Protein AF-A0A9D8CPT1-F1 (afdb_monomer)

Secondary structure (DSSP, 8-state):
-PPPTTS-S--EEEEEHHHHHHHHHHHHHTTS-SEEEEES------HHHHHT--SEEEEEEETT-SSS-HHHHHHHHHHHHHTT---EEEEESS-TTTT-TTSTT--HHHHHHHHHHHHHHHHHHHHHHHHHHHHHHTT-TTS---PPPPPP-S---S-TTTHHHHHTT---------------TTS----------

Sequence (197 aa):
MRNRLEGNQQVGAFGFGRHGGRWAVDGSLSTAANGVAVWNARIDRTVRELHTIYELFVVHCSERDPFAGPVIQADLAERVRRAGREPHIFRYRAQPGFYNPRLPEYDKPDATLAWRRSIGLWRKLWMMGWVARLCQAARRPDLPWGLPDPPPPERAPRRCWVALRAVLSSSSSNSEASCSIMVPPSWSASTMVTARR

pLDDT: mean 72.66, std 24.65, range [25.73, 97.94]

Structure (mmCIF, N/CA/C/O backbone):
data_AF-A0A9D8CPT1-F1
#
_entry.id   AF-A0A9D8CPT1-F1
#
loop_
_atom_site.group_PDB
_atom_site.id
_atom_site.type_symbol
_atom_site.label_atom_id
_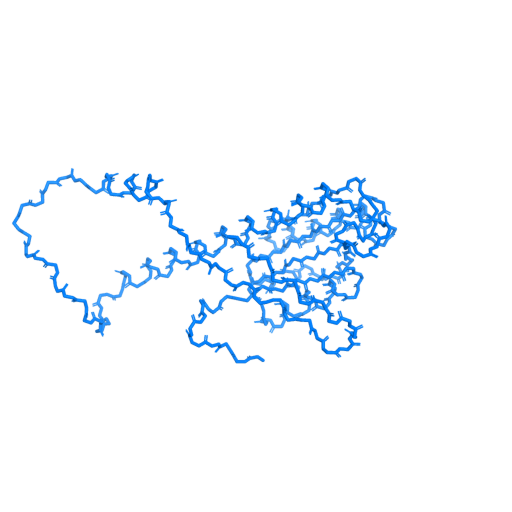atom_site.label_alt_id
_atom_site.label_comp_id
_atom_site.label_asym_id
_atom_site.label_entity_id
_atom_site.label_seq_id
_atom_site.pdbx_PDB_ins_code
_atom_site.Cartn_x
_atom_site.Cartn_y
_atom_site.Cartn_z
_atom_site.occupancy
_atom_site.B_iso_or_equiv
_atom_site.auth_seq_id
_atom_site.auth_comp_id
_atom_site.auth_asym_id
_atom_site.auth_atom_id
_atom_site.pdbx_PDB_model_num
ATOM 1 N N . MET A 1 1 ? -17.257 11.587 2.025 1.00 44.12 1 MET A N 1
ATOM 2 C CA . MET A 1 1 ? -17.967 10.309 1.797 1.00 44.12 1 MET A CA 1
ATOM 3 C C . MET A 1 1 ? -18.912 10.087 2.962 1.00 44.12 1 MET A C 1
ATOM 5 O O . MET A 1 1 ? -18.443 10.103 4.089 1.00 44.12 1 MET A O 1
ATOM 9 N N . ARG A 1 2 ? -20.219 9.938 2.726 1.00 41.25 2 ARG A N 1
ATOM 10 C CA . ARG A 1 2 ? -21.130 9.412 3.753 1.00 41.25 2 ARG A CA 1
ATOM 11 C C . ARG A 1 2 ? -21.260 7.917 3.496 1.00 41.25 2 ARG A C 1
ATOM 13 O O . ARG A 1 2 ? -21.610 7.523 2.386 1.00 41.25 2 ARG A O 1
ATOM 20 N N . ASN A 1 3 ? -20.882 7.113 4.482 1.00 51.91 3 ASN A N 1
ATOM 21 C CA . ASN A 1 3 ? -21.011 5.663 4.425 1.00 51.91 3 ASN A CA 1
ATOM 22 C C . ASN A 1 3 ? -22.497 5.323 4.226 1.00 51.91 3 ASN A C 1
ATOM 24 O O . ASN A 1 3 ? -23.343 5.875 4.932 1.00 51.91 3 ASN A O 1
ATOM 28 N N . ARG A 1 4 ? -22.839 4.464 3.260 1.00 53.44 4 ARG A N 1
ATOM 29 C CA . ARG A 1 4 ? -24.218 3.959 3.162 1.00 53.44 4 ARG A CA 1
ATOM 30 C C . ARG A 1 4 ? -24.460 3.013 4.333 1.00 53.44 4 ARG A C 1
ATOM 32 O O . ARG A 1 4 ? -23.571 2.230 4.659 1.00 53.44 4 ARG A O 1
ATOM 39 N N . LEU A 1 5 ? -25.642 3.071 4.946 1.00 56.09 5 LEU A N 1
ATOM 40 C CA . LEU A 1 5 ? -26.020 2.178 6.054 1.00 56.09 5 LEU A CA 1
ATOM 41 C C . LEU A 1 5 ? -25.958 0.694 5.655 1.00 56.09 5 LEU A C 1
ATOM 43 O O . LEU A 1 5 ? -25.697 -0.160 6.491 1.00 56.09 5 LEU A O 1
ATOM 47 N N . GLU A 1 6 ? -26.129 0.412 4.365 1.00 61.06 6 GLU A N 1
ATOM 48 C CA . GLU A 1 6 ? -26.068 -0.923 3.761 1.00 61.06 6 GLU A CA 1
ATOM 49 C C . GLU A 1 6 ? -24.643 -1.509 3.713 1.00 61.06 6 GLU A C 1
ATOM 51 O O . GLU A 1 6 ? -24.469 -2.715 3.551 1.00 61.06 6 GLU A O 1
ATOM 56 N N . GLY A 1 7 ? -23.604 -0.675 3.839 1.00 62.66 7 GLY A N 1
ATOM 57 C CA . GLY A 1 7 ? -22.216 -1.130 3.890 1.00 62.66 7 GLY A CA 1
ATOM 58 C C . GLY A 1 7 ? -21.821 -1.593 5.293 1.00 62.66 7 GLY A C 1
ATOM 59 O O . GLY A 1 7 ? -22.269 -1.035 6.295 1.00 62.66 7 GLY A O 1
ATOM 60 N N . ASN A 1 8 ? -20.881 -2.540 5.392 1.00 70.25 8 ASN A N 1
ATOM 61 C CA . ASN A 1 8 ? -20.337 -3.055 6.664 1.00 70.25 8 ASN A CA 1
ATOM 62 C C . ASN A 1 8 ? -19.534 -2.020 7.495 1.00 70.25 8 ASN A C 1
ATOM 64 O O . ASN A 1 8 ? -18.908 -2.385 8.500 1.00 70.25 8 ASN A O 1
ATOM 68 N N . GLN A 1 9 ? -19.572 -0.751 7.075 1.00 75.94 9 GLN A N 1
ATOM 69 C CA . GLN A 1 9 ? -18.864 0.412 7.600 1.00 75.94 9 GLN A CA 1
ATOM 70 C C . GLN A 1 9 ? -17.333 0.307 7.539 1.00 75.94 9 GLN A C 1
ATOM 72 O O . GLN A 1 9 ? -16.650 1.100 8.179 1.00 75.94 9 GLN A O 1
ATOM 77 N N . GLN A 1 10 ? -16.788 -0.642 6.771 1.00 78.81 10 GLN A N 1
ATOM 78 C CA . GLN A 1 10 ? -15.347 -0.823 6.622 1.00 78.81 10 GLN A CA 1
ATOM 79 C C . GLN A 1 10 ? -14.872 -0.250 5.288 1.00 78.81 10 GLN A C 1
ATOM 81 O O . GLN A 1 10 ? -15.361 -0.615 4.221 1.00 78.81 10 GLN A O 1
ATOM 86 N N . VAL A 1 11 ? -13.892 0.646 5.355 1.00 85.31 11 VAL A N 1
ATOM 87 C CA . VAL A 1 11 ? -13.296 1.323 4.204 1.00 85.31 11 VAL A CA 1
ATOM 88 C C . VAL A 1 11 ? -11.813 0.981 4.150 1.00 85.31 11 VAL A C 1
ATOM 90 O O . VAL A 1 11 ? -11.098 1.125 5.139 1.00 85.31 11 VAL A O 1
ATOM 93 N N . GLY A 1 12 ? -11.342 0.531 2.989 1.00 88.19 12 GLY A N 1
ATOM 94 C CA . GLY A 1 12 ? -9.919 0.335 2.720 1.00 88.19 12 GLY A CA 1
ATOM 95 C C . GLY A 1 12 ? -9.390 1.384 1.753 1.00 88.19 12 GLY A C 1
ATOM 96 O O . GLY A 1 12 ? -10.026 1.662 0.737 1.00 88.19 12 GLY A O 1
ATOM 97 N N . ALA A 1 13 ? -8.224 1.953 2.053 1.00 91.56 13 ALA A N 1
ATOM 98 C CA . ALA A 1 13 ? -7.517 2.850 1.148 1.00 91.56 13 ALA A CA 1
ATOM 99 C C . ALA A 1 13 ? -6.490 2.071 0.313 1.00 91.56 13 ALA A C 1
ATOM 101 O O . ALA A 1 13 ? -5.729 1.259 0.840 1.00 91.56 13 ALA A O 1
ATOM 102 N N . PHE A 1 14 ? -6.442 2.341 -0.990 1.00 94.31 14 PHE A N 1
ATOM 103 C CA . PHE A 1 14 ? -5.469 1.747 -1.906 1.00 94.31 14 PHE A CA 1
ATOM 104 C C . PHE A 1 14 ? -4.706 2.858 -2.616 1.00 94.31 14 PHE A C 1
ATOM 106 O O . PHE A 1 14 ? -5.314 3.799 -3.125 1.00 94.31 14 PHE A O 1
ATOM 113 N N . GLY A 1 15 ? -3.379 2.761 -2.639 1.00 94.94 15 GLY A N 1
ATOM 114 C CA . GLY A 1 15 ? -2.520 3.790 -3.213 1.00 94.94 15 GLY A CA 1
ATOM 115 C C . GLY A 1 15 ? -1.437 3.213 -4.108 1.00 94.94 15 GLY A C 1
ATOM 116 O O . GLY A 1 15 ? -0.744 2.274 -3.728 1.00 94.94 15 GLY A O 1
ATOM 117 N N . PHE A 1 16 ? -1.255 3.802 -5.286 1.00 93.75 16 PHE A N 1
ATOM 118 C CA . PHE A 1 16 ? -0.300 3.319 -6.280 1.00 93.75 16 PHE A CA 1
ATOM 119 C C . PHE A 1 16 ? 0.784 4.352 -6.569 1.00 93.75 16 PHE A C 1
ATOM 121 O O . PHE A 1 16 ? 0.509 5.544 -6.739 1.00 93.75 16 PHE A O 1
ATOM 128 N N . GLY A 1 17 ? 2.021 3.871 -6.629 1.00 90.81 17 GLY A N 1
ATOM 129 C CA . GLY A 1 17 ? 3.200 4.666 -6.916 1.00 90.81 17 GLY A CA 1
ATOM 130 C C . GLY A 1 17 ? 3.471 5.721 -5.849 1.00 90.81 17 GLY A C 1
ATOM 131 O O . GLY A 1 17 ? 2.892 5.735 -4.758 1.00 90.81 17 GLY A O 1
ATOM 132 N N . ARG A 1 18 ? 4.355 6.657 -6.198 1.00 85.25 18 ARG A N 1
ATOM 133 C CA . ARG A 1 18 ? 4.864 7.675 -5.275 1.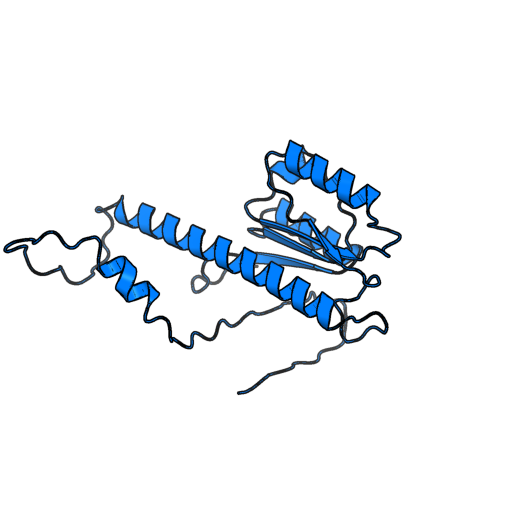00 85.25 18 ARG A CA 1
ATOM 134 C C . ARG A 1 18 ? 3.760 8.528 -4.644 1.00 85.25 18 ARG A C 1
ATOM 136 O O . ARG A 1 18 ? 3.746 8.716 -3.431 1.00 85.25 18 ARG A O 1
ATOM 143 N N . HIS A 1 19 ? 2.860 9.067 -5.463 1.00 87.88 19 HIS A N 1
ATOM 144 C CA . HIS A 1 19 ? 1.852 10.028 -5.006 1.00 87.88 19 HIS A CA 1
ATOM 145 C C . HIS A 1 19 ? 0.603 9.336 -4.462 1.00 87.88 19 HIS A C 1
ATOM 147 O O . HIS A 1 19 ? 0.156 9.665 -3.364 1.00 87.88 19 HIS A O 1
ATOM 153 N N . GLY A 1 20 ? 0.088 8.334 -5.181 1.00 91.00 20 GLY A N 1
ATOM 154 C CA . GLY A 1 20 ? -1.105 7.605 -4.761 1.00 91.00 20 GLY A CA 1
ATOM 155 C C . GLY A 1 20 ? -0.887 6.853 -3.451 1.00 91.00 20 GLY A C 1
ATOM 156 O O . GLY A 1 20 ? -1.757 6.874 -2.585 1.00 91.00 20 GLY A O 1
ATOM 157 N N . GLY A 1 21 ? 0.291 6.252 -3.260 1.00 91.44 21 GLY A N 1
ATOM 158 C CA . GLY A 1 21 ? 0.648 5.597 -2.003 1.00 91.44 21 GLY A CA 1
ATOM 159 C C . GLY A 1 21 ? 0.660 6.551 -0.810 1.00 91.44 21 GLY A C 1
ATOM 160 O O . GLY A 1 21 ? 0.042 6.265 0.213 1.00 91.44 21 GLY A O 1
ATOM 161 N N . ARG A 1 22 ? 1.298 7.721 -0.955 1.00 89.62 22 ARG A N 1
ATOM 162 C CA . ARG A 1 22 ? 1.317 8.744 0.100 1.00 89.62 22 ARG A CA 1
ATOM 163 C C . ARG A 1 22 ? -0.095 9.208 0.458 1.00 89.62 22 ARG A C 1
ATOM 165 O O . ARG A 1 22 ? -0.445 9.222 1.632 1.00 89.62 22 ARG A O 1
ATOM 172 N N . TRP A 1 23 ? -0.917 9.540 -0.536 1.00 90.56 23 TRP A N 1
ATOM 173 C CA . TRP A 1 23 ? -2.288 9.996 -0.289 1.00 90.56 23 TRP A CA 1
ATOM 174 C C . TRP A 1 23 ? -3.165 8.933 0.371 1.00 90.56 23 TRP A C 1
ATOM 176 O O . TRP A 1 23 ? -3.967 9.267 1.239 1.00 90.56 23 TRP A O 1
ATOM 186 N N . ALA A 1 24 ? -2.995 7.658 0.017 1.00 91.88 24 ALA A N 1
ATOM 187 C CA . ALA A 1 24 ? -3.730 6.575 0.661 1.00 91.88 24 ALA A CA 1
ATOM 188 C C . ALA A 1 24 ? -3.370 6.441 2.151 1.00 91.88 24 ALA A C 1
ATOM 190 O O . ALA A 1 24 ? -4.260 6.261 2.984 1.00 91.88 24 ALA A O 1
ATOM 191 N N . VAL A 1 25 ? -2.087 6.584 2.504 1.00 91.19 25 VAL A N 1
ATOM 192 C CA . VAL A 1 25 ? -1.651 6.588 3.911 1.00 91.19 25 VAL A CA 1
ATOM 193 C C . VAL A 1 25 ? -2.213 7.797 4.656 1.00 91.19 25 VAL A C 1
ATOM 195 O O . VAL A 1 25 ? -2.717 7.641 5.765 1.00 91.19 25 VAL A O 1
ATOM 198 N N . ASP A 1 26 ? -2.219 8.974 4.037 1.00 88.25 26 ASP A N 1
ATOM 199 C CA . ASP A 1 26 ? -2.742 10.203 4.650 1.00 88.25 26 ASP A CA 1
ATOM 200 C C . ASP A 1 26 ? -4.261 10.115 4.885 1.00 88.25 26 ASP A C 1
ATOM 202 O O . ASP A 1 26 ? -4.770 10.512 5.938 1.00 88.25 26 ASP A O 1
ATOM 206 N N . GLY A 1 27 ? -4.988 9.493 3.952 1.00 84.12 27 GLY A N 1
ATOM 207 C CA . GLY A 1 27 ? -6.396 9.135 4.130 1.00 84.12 27 GLY A CA 1
ATOM 208 C C . GLY A 1 27 ? -6.616 8.190 5.316 1.00 84.12 27 GLY A C 1
ATOM 209 O O . GLY A 1 27 ? -7.526 8.393 6.116 1.00 84.12 27 GLY A O 1
ATOM 210 N N . SER A 1 28 ? -5.750 7.192 5.494 1.00 85.69 28 SER A N 1
ATOM 211 C CA . SER A 1 28 ? -5.839 6.289 6.647 1.00 85.69 28 SER A CA 1
ATOM 212 C C . SER A 1 28 ? -5.534 6.992 7.974 1.00 85.69 28 SER A C 1
ATOM 214 O O . SER A 1 28 ? -6.209 6.730 8.967 1.00 85.69 28 SER A O 1
ATOM 216 N N . LEU A 1 29 ? -4.562 7.909 7.998 1.00 85.75 29 LEU A N 1
ATOM 217 C CA . LEU A 1 29 ? -4.190 8.677 9.195 1.00 85.75 29 LEU A CA 1
ATOM 218 C C . LEU A 1 29 ? -5.279 9.658 9.635 1.00 85.75 29 LEU A C 1
ATOM 220 O O . LEU A 1 29 ? -5.480 9.860 10.828 1.00 85.75 29 LEU A O 1
ATOM 224 N N . SER A 1 30 ? -6.019 10.224 8.681 1.00 81.56 30 SER A N 1
ATOM 225 C CA . SER A 1 30 ? -7.189 11.074 8.946 1.00 81.56 30 SER A CA 1
ATOM 226 C C . SER A 1 30 ? -8.448 10.286 9.332 1.00 81.56 30 SER A C 1
ATOM 228 O O . SER A 1 30 ? -9.532 10.860 9.406 1.00 81.56 30 SER A O 1
ATOM 230 N N . THR A 1 31 ? -8.322 8.982 9.614 1.00 71.69 31 THR A N 1
ATOM 231 C CA . THR A 1 31 ? -9.411 8.072 10.024 1.00 71.69 31 THR A CA 1
ATOM 232 C C . THR A 1 31 ? -10.481 7.835 8.954 1.00 71.69 31 THR A C 1
ATOM 234 O O . THR A 1 31 ? -11.543 7.287 9.235 1.00 71.69 31 THR A O 1
ATOM 237 N N . ALA A 1 32 ? -10.191 8.184 7.697 1.00 68.00 32 ALA A N 1
ATOM 238 C CA . ALA A 1 32 ? -11.104 7.956 6.580 1.00 68.00 32 ALA A CA 1
ATOM 239 C C . ALA A 1 32 ? -11.106 6.495 6.083 1.00 68.00 32 ALA A C 1
ATOM 241 O O . ALA A 1 32 ? -11.952 6.133 5.266 1.00 68.00 32 ALA A O 1
ATOM 242 N N . ALA A 1 33 ? -10.174 5.658 6.558 1.00 77.88 33 ALA A N 1
ATOM 243 C CA . ALA A 1 33 ? -10.079 4.241 6.214 1.00 77.88 33 ALA A CA 1
ATOM 244 C C . ALA A 1 33 ? -9.617 3.390 7.410 1.00 77.88 33 ALA A C 1
ATOM 246 O O . ALA A 1 33 ? -8.740 3.793 8.173 1.00 77.88 33 ALA A O 1
ATOM 247 N N . ASN A 1 34 ? -10.173 2.181 7.529 1.00 81.38 34 ASN A N 1
ATOM 248 C CA . ASN A 1 34 ? -9.822 1.174 8.538 1.00 81.38 34 ASN A CA 1
ATOM 249 C C . ASN A 1 34 ? -8.453 0.533 8.273 1.00 81.38 34 ASN A C 1
ATOM 251 O O . ASN A 1 34 ? -7.836 -0.033 9.170 1.00 81.38 34 ASN A O 1
ATOM 255 N N . GLY A 1 35 ? -7.954 0.636 7.047 1.00 88.31 35 GLY A N 1
ATOM 256 C CA . GLY A 1 35 ? -6.599 0.235 6.714 1.00 88.31 35 GLY A CA 1
ATOM 257 C C . GLY A 1 35 ? -6.174 0.752 5.352 1.00 88.31 35 GLY A C 1
ATOM 258 O O . GLY A 1 35 ? -6.955 1.370 4.621 1.00 88.31 35 GLY A O 1
ATOM 259 N N . VAL A 1 36 ? -4.935 0.454 4.996 1.00 93.62 36 VAL A N 1
ATOM 260 C CA . VAL A 1 36 ? -4.314 0.926 3.770 1.00 93.62 36 VAL A CA 1
ATOM 261 C C . VAL A 1 36 ? -3.421 -0.144 3.150 1.00 93.62 36 VAL A C 1
ATOM 263 O O . VAL A 1 36 ? -2.677 -0.837 3.845 1.00 93.62 36 VAL A O 1
ATOM 266 N N . ALA A 1 37 ? -3.484 -0.257 1.826 1.00 95.31 37 ALA A N 1
ATOM 267 C CA . ALA A 1 37 ? -2.545 -1.017 1.015 1.00 95.31 37 ALA A CA 1
ATOM 268 C C . ALA A 1 37 ? -1.886 -0.094 -0.016 1.00 95.31 37 ALA A C 1
ATOM 270 O O . ALA A 1 37 ? -2.573 0.621 -0.748 1.00 95.31 37 ALA A O 1
ATOM 271 N N . VAL A 1 38 ? -0.556 -0.103 -0.085 1.00 95.81 38 VAL A N 1
ATOM 272 C CA . VAL A 1 38 ? 0.197 0.732 -1.030 1.00 95.81 38 VAL A CA 1
ATOM 273 C C . VAL A 1 38 ? 1.137 -0.086 -1.903 1.00 95.81 38 VAL A C 1
ATOM 275 O O . VAL A 1 38 ? 1.711 -1.070 -1.445 1.00 95.81 38 VAL A O 1
ATOM 278 N N . TRP A 1 39 ? 1.335 0.352 -3.146 1.00 96.00 39 TRP A N 1
ATOM 279 C CA . TRP A 1 39 ? 2.301 -0.223 -4.082 1.00 96.00 39 TRP A CA 1
ATOM 280 C C . TRP A 1 39 ? 3.377 0.796 -4.433 1.00 96.00 39 TRP A C 1
ATOM 282 O O . TRP A 1 39 ? 3.052 1.891 -4.889 1.00 96.00 39 TRP A O 1
ATOM 292 N N . ASN A 1 40 ? 4.648 0.413 -4.286 1.00 93.12 40 ASN A N 1
ATOM 293 C CA . ASN A 1 40 ? 5.817 1.203 -4.683 1.00 93.12 40 ASN A CA 1
ATOM 294 C C . ASN A 1 40 ? 5.764 2.641 -4.153 1.00 93.12 40 ASN A C 1
ATOM 296 O O . ASN A 1 40 ? 5.861 3.620 -4.896 1.00 93.12 40 ASN A O 1
ATOM 300 N N . ALA A 1 41 ? 5.549 2.754 -2.844 1.00 91.69 41 ALA A N 1
ATOM 301 C CA . ALA A 1 41 ? 5.404 4.022 -2.157 1.00 91.69 41 ALA A CA 1
ATOM 302 C C . ALA A 1 41 ? 6.470 4.165 -1.075 1.00 91.69 41 ALA A C 1
ATOM 304 O O . ALA A 1 41 ? 6.689 3.259 -0.269 1.00 91.69 41 ALA A O 1
ATOM 305 N N . ARG A 1 42 ? 7.099 5.338 -1.030 1.00 91.44 42 ARG A N 1
ATOM 306 C CA . ARG A 1 42 ? 7.940 5.743 0.091 1.00 91.44 42 ARG A CA 1
ATOM 307 C C . ARG A 1 42 ? 7.055 6.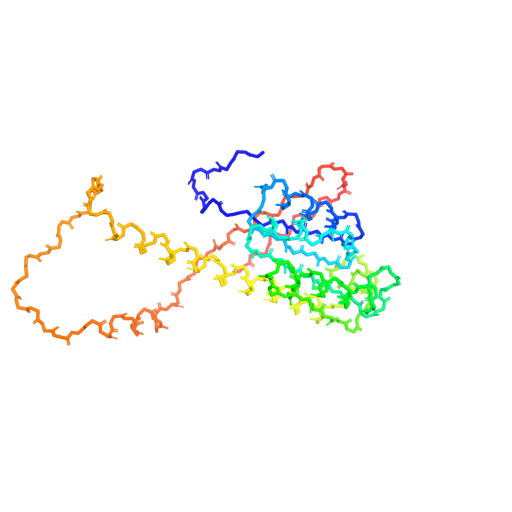356 1.172 1.00 91.44 42 ARG A C 1
ATOM 309 O O . ARG A 1 42 ? 6.367 7.342 0.917 1.00 91.44 42 ARG A O 1
ATOM 316 N N . ILE A 1 43 ? 7.075 5.761 2.363 1.00 91.88 43 ILE A N 1
ATOM 317 C CA . ILE A 1 43 ? 6.265 6.197 3.502 1.00 91.88 43 ILE A CA 1
ATOM 318 C C . ILE A 1 43 ? 7.175 6.857 4.537 1.00 91.88 43 ILE A C 1
ATOM 320 O O . ILE A 1 43 ? 7.859 6.196 5.315 1.00 91.88 43 ILE A O 1
ATOM 324 N N . ASP A 1 44 ? 7.167 8.186 4.556 1.00 91.50 44 ASP A N 1
ATOM 325 C CA . ASP A 1 44 ? 7.972 8.998 5.473 1.00 91.50 44 ASP A CA 1
ATOM 326 C C . ASP A 1 44 ? 7.182 9.374 6.742 1.00 91.50 44 ASP A C 1
ATOM 328 O O . ASP A 1 44 ? 7.208 10.514 7.193 1.00 91.50 44 ASP A O 1
ATOM 332 N N . ARG A 1 45 ? 6.443 8.411 7.313 1.00 93.25 45 ARG A N 1
ATOM 333 C CA . ARG A 1 45 ? 5.651 8.613 8.537 1.00 93.25 45 ARG A CA 1
ATOM 334 C C . ARG A 1 45 ? 6.453 8.294 9.793 1.00 93.25 45 ARG A C 1
ATOM 336 O O . ARG A 1 45 ? 7.265 7.367 9.823 1.00 93.25 45 ARG A O 1
ATOM 343 N N . THR A 1 46 ? 6.236 9.083 10.833 1.00 95.12 46 THR A N 1
ATOM 344 C CA . THR A 1 46 ? 6.830 8.888 12.156 1.00 95.12 46 THR A CA 1
ATOM 345 C C . THR A 1 46 ? 6.220 7.672 12.851 1.00 95.12 46 THR A C 1
ATOM 347 O O . THR A 1 46 ? 5.107 7.253 12.540 1.00 95.12 46 THR A O 1
ATOM 350 N N . VAL A 1 47 ? 6.920 7.121 13.846 1.00 95.19 47 VAL A N 1
ATOM 351 C CA . VAL A 1 47 ? 6.399 6.018 14.679 1.00 95.19 47 VAL A CA 1
ATOM 352 C C . VAL A 1 47 ? 5.059 6.397 15.326 1.00 95.19 47 VAL A C 1
ATOM 354 O O . VAL A 1 47 ? 4.134 5.589 15.349 1.00 95.19 47 VAL A O 1
ATOM 357 N N . ARG A 1 48 ? 4.925 7.652 15.783 1.00 93.94 48 ARG A N 1
ATOM 358 C CA . ARG A 1 48 ? 3.689 8.181 16.377 1.00 93.94 48 ARG A CA 1
ATOM 359 C C . ARG A 1 48 ? 2.523 8.183 15.387 1.00 93.94 48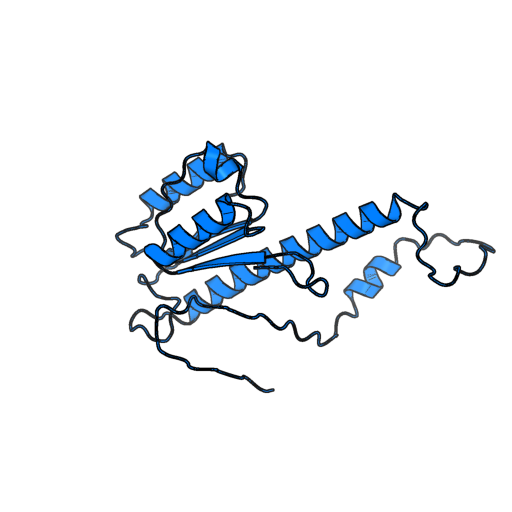 ARG A C 1
ATOM 361 O O . ARG A 1 48 ? 1.430 7.787 15.765 1.00 93.94 48 ARG A O 1
ATOM 368 N N . GLU A 1 49 ? 2.743 8.605 14.142 1.00 92.75 49 GLU A N 1
ATOM 369 C CA . GLU A 1 49 ? 1.708 8.550 13.097 1.00 92.75 49 GLU A CA 1
ATOM 370 C C . GLU A 1 49 ? 1.370 7.100 12.725 1.00 92.75 49 GLU A C 1
ATOM 372 O O . GLU A 1 49 ? 0.206 6.739 12.614 1.00 92.75 49 GLU A O 1
ATOM 377 N N . LEU A 1 50 ? 2.370 6.228 12.577 1.00 92.00 50 LEU A N 1
ATOM 378 C CA . LEU A 1 50 ? 2.130 4.819 12.244 1.00 92.00 50 LEU A CA 1
ATOM 379 C C . LEU A 1 50 ? 1.313 4.098 13.328 1.00 92.00 50 LEU A C 1
ATOM 381 O O . LEU A 1 50 ? 0.506 3.225 13.012 1.00 92.00 50 LEU A O 1
ATOM 385 N N . HIS A 1 51 ? 1.459 4.492 14.595 1.00 90.00 51 HIS A N 1
ATOM 386 C CA . HIS A 1 51 ? 0.658 3.956 15.695 1.00 90.00 51 HIS A CA 1
ATOM 387 C C . HIS A 1 51 ? -0.848 4.221 15.495 1.00 90.00 51 HIS A C 1
ATOM 389 O O . HIS A 1 51 ? -1.671 3.356 15.801 1.00 90.00 51 HIS A O 1
ATOM 395 N N . THR A 1 52 ? -1.227 5.364 14.909 1.00 88.38 52 THR A N 1
ATOM 396 C CA . THR A 1 52 ? -2.636 5.766 14.739 1.00 88.38 52 THR A CA 1
ATOM 397 C C . THR A 1 52 ? -3.348 5.125 13.541 1.00 88.38 52 THR A C 1
ATOM 399 O O . THR A 1 52 ? -4.542 5.355 13.363 1.00 88.38 52 THR A O 1
ATOM 402 N N . ILE A 1 53 ? -2.666 4.326 12.709 1.00 85.31 53 ILE A N 1
ATOM 403 C CA . ILE A 1 53 ? -3.253 3.682 11.516 1.00 85.31 53 ILE A CA 1
ATOM 404 C C . ILE A 1 53 ? -4.159 2.523 11.936 1.00 85.31 53 ILE A C 1
ATOM 406 O O . ILE A 1 53 ? -3.710 1.395 11.986 1.00 85.31 53 ILE A O 1
ATOM 410 N N . TYR A 1 54 ? -5.421 2.796 12.257 1.00 74.62 54 TYR A N 1
ATOM 411 C CA . TYR A 1 54 ? -6.457 1.861 12.729 1.00 74.62 54 TYR A CA 1
ATOM 412 C C . TYR A 1 54 ? -6.119 0.358 12.712 1.00 74.62 54 TYR A C 1
ATOM 414 O O . TYR A 1 54 ? -5.679 -0.156 13.743 1.00 74.62 54 TYR A O 1
ATOM 422 N N . GLU A 1 55 ? -6.274 -0.352 11.591 1.00 82.44 55 GLU A N 1
ATOM 423 C CA . GLU A 1 55 ? -6.228 -1.819 11.615 1.00 82.44 55 GLU A CA 1
ATOM 424 C C . GLU A 1 55 ? -5.138 -2.420 10.724 1.00 82.44 55 GLU A C 1
ATOM 426 O O . GLU A 1 55 ? -4.250 -3.107 11.227 1.00 82.44 55 GLU A O 1
ATOM 431 N N . LEU A 1 56 ? -5.173 -2.162 9.416 1.00 89.81 56 LEU A N 1
ATOM 432 C CA . LEU A 1 56 ? -4.316 -2.857 8.452 1.00 89.81 56 LEU A CA 1
ATOM 433 C C . LEU A 1 56 ? -3.367 -1.900 7.727 1.00 89.81 56 LEU A C 1
ATOM 435 O O . LEU A 1 56 ? -3.797 -0.897 7.166 1.00 89.81 56 LEU A O 1
ATOM 439 N N . PHE A 1 57 ? -2.080 -2.246 7.689 1.00 93.00 57 PHE A N 1
ATOM 440 C CA . PHE A 1 57 ? -1.054 -1.516 6.945 1.00 93.00 57 PHE A CA 1
ATOM 441 C C . PHE A 1 57 ? -0.261 -2.488 6.068 1.00 93.00 57 PHE A C 1
ATOM 443 O O . PHE A 1 57 ? 0.496 -3.310 6.584 1.00 93.00 57 PHE A O 1
ATOM 450 N N . VAL A 1 58 ? -0.452 -2.412 4.749 1.00 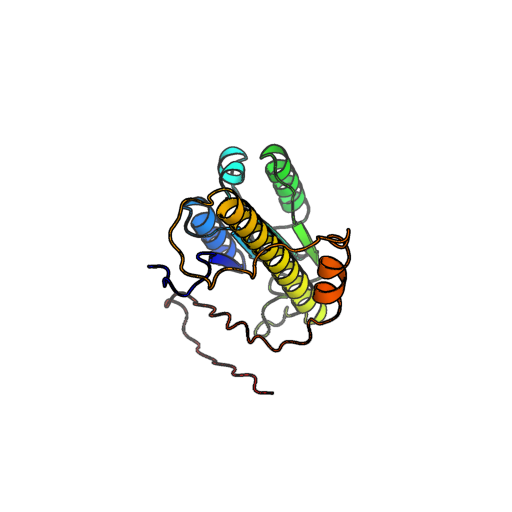95.44 58 VAL A N 1
ATOM 451 C CA . VAL A 1 58 ? 0.195 -3.295 3.767 1.00 95.44 58 VAL A CA 1
ATOM 452 C C . VAL A 1 58 ? 1.015 -2.485 2.780 1.00 95.44 58 VAL A C 1
ATOM 454 O O . VAL A 1 58 ? 0.543 -1.496 2.222 1.00 95.44 58 VAL A O 1
ATOM 457 N N . VAL A 1 59 ? 2.232 -2.946 2.513 1.00 95.94 59 VAL A N 1
ATOM 458 C CA . VAL A 1 59 ? 3.136 -2.327 1.546 1.00 95.94 59 VAL A CA 1
ATOM 459 C C . VAL A 1 59 ? 3.613 -3.388 0.560 1.00 95.94 59 VAL A C 1
ATOM 461 O O . VAL A 1 59 ? 4.126 -4.437 0.942 1.00 95.94 59 VAL A O 1
ATOM 464 N N . HIS A 1 60 ? 3.450 -3.113 -0.726 1.00 96.81 60 HIS A N 1
ATOM 465 C CA . HIS A 1 60 ? 3.952 -3.917 -1.830 1.00 96.81 60 HIS A CA 1
ATOM 466 C C . HIS A 1 60 ? 5.071 -3.153 -2.527 1.00 96.81 60 HIS A C 1
ATOM 468 O O . HIS A 1 60 ? 4.866 -2.029 -2.978 1.00 96.81 60 HIS A O 1
ATOM 474 N N . CYS A 1 61 ? 6.255 -3.744 -2.626 1.00 94.88 61 CYS A N 1
ATOM 475 C CA . CYS A 1 61 ? 7.423 -3.064 -3.166 1.00 94.88 61 CYS A CA 1
ATOM 476 C C . CYS A 1 61 ? 8.123 -3.909 -4.219 1.00 94.88 61 CYS A C 1
ATOM 478 O O . CYS A 1 61 ? 8.348 -5.102 -4.019 1.00 94.88 61 CYS A O 1
ATOM 480 N N . SER A 1 62 ? 8.547 -3.274 -5.304 1.00 93.56 62 SER A N 1
ATOM 481 C CA . SER A 1 62 ? 9.473 -3.906 -6.235 1.00 93.56 62 SER A CA 1
ATOM 482 C C . SER A 1 62 ? 10.910 -3.773 -5.724 1.00 93.56 62 SER A C 1
ATOM 484 O O . SER A 1 62 ? 11.301 -2.725 -5.212 1.00 93.56 62 SER A O 1
ATOM 486 N N . GLU A 1 63 ? 11.720 -4.816 -5.870 1.00 91.00 63 GLU A N 1
ATOM 487 C CA . GLU A 1 63 ? 13.132 -4.807 -5.460 1.00 91.00 63 GLU A CA 1
ATOM 488 C C . GLU A 1 63 ? 13.969 -3.817 -6.275 1.00 91.00 63 GLU A C 1
ATOM 490 O O . GLU A 1 63 ? 14.956 -3.286 -5.773 1.00 91.00 63 GLU A O 1
ATOM 495 N N . ARG A 1 64 ? 13.540 -3.525 -7.508 1.00 90.75 64 ARG A N 1
ATOM 496 C CA . ARG A 1 64 ? 14.209 -2.603 -8.435 1.00 90.75 64 ARG A CA 1
ATOM 497 C C . ARG A 1 64 ? 13.719 -1.156 -8.320 1.00 90.75 64 ARG A C 1
ATOM 499 O O . ARG A 1 64 ? 13.943 -0.362 -9.224 1.00 90.75 64 ARG A O 1
ATOM 506 N N . ASP A 1 65 ? 13.013 -0.811 -7.242 1.00 89.88 65 ASP A N 1
ATOM 507 C CA . ASP A 1 65 ? 12.534 0.556 -7.018 1.00 89.88 65 ASP A CA 1
ATOM 508 C C . ASP A 1 65 ? 13.657 1.474 -6.510 1.00 89.88 65 ASP A C 1
ATOM 510 O O . ASP A 1 65 ? 14.150 1.258 -5.399 1.00 89.88 65 ASP A O 1
ATOM 514 N N . PRO A 1 66 ? 14.046 2.522 -7.261 1.00 87.44 66 PRO A N 1
ATOM 515 C CA . PRO A 1 66 ? 15.062 3.460 -6.796 1.00 87.44 66 PRO A CA 1
ATOM 516 C C . PRO A 1 66 ? 14.556 4.382 -5.672 1.00 87.44 66 PRO A C 1
ATOM 518 O O . PRO A 1 66 ? 15.357 4.923 -4.915 1.00 87.44 66 PRO A O 1
ATOM 521 N N . PHE A 1 67 ? 13.240 4.568 -5.525 1.00 85.06 67 PHE A N 1
ATOM 522 C CA . PHE A 1 67 ? 12.637 5.485 -4.552 1.00 85.06 67 PHE A CA 1
ATOM 523 C C . PHE A 1 67 ? 12.241 4.802 -3.245 1.00 85.06 67 PHE A C 1
ATOM 525 O O . PHE A 1 67 ? 12.362 5.392 -2.167 1.00 85.06 67 PHE A O 1
ATOM 532 N N . ALA A 1 68 ? 11.747 3.571 -3.340 1.00 85.88 68 ALA A N 1
ATOM 533 C CA . ALA A 1 68 ? 11.299 2.767 -2.209 1.00 85.88 68 ALA A CA 1
ATOM 534 C C . ALA A 1 68 ? 12.077 1.448 -2.128 1.00 85.88 68 ALA A C 1
ATOM 536 O O . ALA A 1 68 ? 11.484 0.396 -1.914 1.00 85.88 68 ALA A O 1
ATOM 537 N N . GLY A 1 69 ? 13.397 1.496 -2.324 1.00 84.69 69 GLY A N 1
ATOM 538 C CA . GLY A 1 69 ? 14.265 0.317 -2.342 1.00 84.69 69 GLY A CA 1
ATOM 539 C C . GLY A 1 69 ? 14.403 -0.412 -0.990 1.00 84.69 69 GLY A C 1
ATOM 540 O O . GLY A 1 69 ? 13.856 0.024 0.029 1.00 84.69 69 GLY A O 1
ATOM 541 N N . PRO A 1 70 ? 15.168 -1.520 -0.939 1.00 86.19 70 PRO A N 1
ATOM 542 C CA . PRO A 1 70 ? 15.223 -2.424 0.216 1.00 86.19 70 PRO A CA 1
ATOM 543 C C . PRO A 1 70 ? 15.603 -1.766 1.549 1.00 86.19 70 PRO A C 1
ATOM 545 O O . PRO A 1 70 ? 15.052 -2.140 2.584 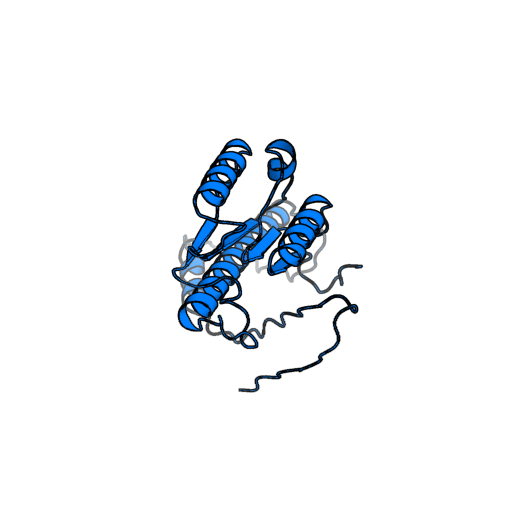1.00 86.19 70 PRO A O 1
ATOM 548 N N . VAL A 1 71 ? 16.506 -0.780 1.526 1.00 89.31 71 VAL A N 1
ATOM 549 C CA . VAL A 1 71 ? 16.940 -0.031 2.719 1.00 89.31 71 VAL A CA 1
ATOM 550 C C . VAL A 1 71 ? 15.785 0.786 3.300 1.00 89.31 71 VAL A C 1
ATOM 552 O O . VAL A 1 71 ? 15.481 0.670 4.483 1.00 89.31 71 VAL A O 1
ATOM 555 N N . ILE A 1 72 ? 15.081 1.542 2.454 1.00 90.56 72 ILE A N 1
ATOM 556 C CA . ILE A 1 72 ? 13.918 2.348 2.856 1.00 90.56 72 ILE A CA 1
ATOM 557 C C . ILE A 1 72 ? 12.798 1.457 3.400 1.00 90.56 72 ILE A C 1
ATOM 559 O O . ILE A 1 72 ? 12.149 1.790 4.388 1.00 90.56 72 ILE A O 1
ATOM 563 N N . GLN A 1 73 ? 12.588 0.291 2.789 1.00 90.94 73 GLN A N 1
ATOM 564 C CA . GLN A 1 73 ? 11.599 -0.674 3.265 1.00 90.94 73 GLN A CA 1
ATOM 565 C C . GLN A 1 73 ? 11.984 -1.304 4.606 1.00 90.94 73 GLN A C 1
ATOM 567 O O . GLN A 1 73 ? 11.105 -1.577 5.420 1.00 90.94 73 GLN A O 1
ATOM 572 N N . ALA A 1 74 ? 13.273 -1.573 4.832 1.00 92.00 74 ALA A N 1
ATOM 573 C CA . ALA A 1 74 ? 13.757 -2.112 6.099 1.00 92.00 74 ALA A CA 1
ATOM 574 C C . ALA A 1 74 ? 13.574 -1.095 7.234 1.00 92.00 74 ALA A C 1
ATOM 576 O O . ALA A 1 74 ? 13.064 -1.451 8.295 1.00 92.00 74 ALA A O 1
ATOM 577 N N . ASP A 1 75 ? 13.900 0.173 6.976 1.00 94.75 75 ASP A N 1
ATOM 578 C CA . ASP A 1 75 ? 13.645 1.274 7.905 1.00 94.75 75 ASP A CA 1
ATOM 579 C C . ASP A 1 75 ? 12.142 1.444 8.202 1.00 94.75 75 ASP A C 1
ATOM 581 O O . ASP A 1 75 ? 11.740 1.554 9.362 1.00 94.75 75 ASP A O 1
ATOM 585 N N . LEU A 1 76 ? 11.280 1.378 7.180 1.00 94.50 76 LEU A N 1
ATOM 586 C CA . LEU A 1 76 ? 9.830 1.404 7.383 1.00 94.50 76 LEU A CA 1
ATOM 587 C C . LEU A 1 76 ? 9.350 0.218 8.232 1.00 94.50 76 LEU A C 1
ATOM 589 O O . LEU A 1 76 ? 8.547 0.413 9.141 1.00 94.50 76 LEU A O 1
ATOM 593 N N . ALA A 1 77 ? 9.842 -0.997 7.968 1.00 94.44 77 ALA A N 1
ATOM 594 C CA . ALA A 1 77 ? 9.489 -2.185 8.746 1.00 94.44 77 ALA A CA 1
ATOM 595 C C . ALA A 1 77 ? 9.816 -1.999 10.231 1.00 94.44 77 ALA A C 1
ATOM 597 O O . ALA A 1 77 ? 9.005 -2.330 11.094 1.00 94.44 77 ALA A O 1
ATOM 598 N N . GLU A 1 78 ? 10.987 -1.437 10.522 1.00 96.00 78 GLU A N 1
ATOM 599 C CA . GLU A 1 78 ? 11.423 -1.149 11.882 1.00 96.00 78 GLU A CA 1
ATOM 600 C C . GLU A 1 78 ? 10.551 -0.082 12.551 1.00 96.00 78 GLU A C 1
ATOM 602 O O . GLU A 1 78 ? 10.085 -0.277 13.674 1.00 96.00 78 GLU A O 1
ATOM 607 N N . ARG A 1 79 ? 10.234 1.012 11.846 1.00 96.31 79 ARG A N 1
ATOM 608 C CA . ARG A 1 79 ? 9.312 2.038 12.357 1.00 96.31 79 ARG A CA 1
ATOM 609 C C . ARG A 1 79 ? 7.916 1.481 12.646 1.00 96.31 79 ARG A C 1
ATOM 611 O O . ARG A 1 79 ? 7.332 1.837 13.666 1.00 96.31 79 ARG A O 1
ATOM 618 N N . VAL A 1 80 ? 7.400 0.590 11.797 1.00 94.50 80 VAL A N 1
ATOM 619 C CA . VAL A 1 80 ? 6.104 -0.081 12.008 1.00 94.50 80 VAL A CA 1
ATOM 620 C C . VAL A 1 80 ? 6.147 -0.983 13.245 1.00 94.50 80 VAL A C 1
ATOM 622 O O . VAL A 1 80 ? 5.235 -0.917 14.068 1.00 94.50 80 VAL A O 1
ATOM 625 N N . ARG A 1 81 ? 7.223 -1.757 13.444 1.00 94.94 81 ARG A N 1
ATOM 626 C CA . ARG A 1 81 ? 7.391 -2.570 14.663 1.00 94.94 81 ARG A CA 1
ATOM 627 C C . ARG A 1 81 ? 7.449 -1.714 15.922 1.00 94.94 81 ARG A C 1
ATOM 629 O O . ARG A 1 81 ? 6.758 -2.012 16.890 1.00 94.94 81 ARG A O 1
ATOM 636 N N . ARG A 1 82 ? 8.213 -0.617 15.899 1.00 96.19 82 ARG A N 1
ATOM 637 C CA . ARG A 1 82 ? 8.287 0.345 17.016 1.00 96.19 82 ARG A CA 1
ATOM 638 C C . ARG A 1 82 ? 6.951 1.019 17.311 1.00 96.19 82 ARG A C 1
ATOM 640 O O . ARG A 1 82 ? 6.717 1.425 18.442 1.00 96.19 82 ARG A O 1
ATOM 647 N N . ALA A 1 83 ? 6.070 1.110 16.318 1.00 94.31 83 ALA A N 1
ATOM 648 C CA . ALA A 1 83 ? 4.702 1.585 16.490 1.00 94.31 83 ALA A CA 1
ATOM 649 C C . ALA A 1 83 ? 3.759 0.514 17.078 1.00 94.31 83 ALA A C 1
ATOM 651 O O . ALA A 1 83 ? 2.553 0.741 17.128 1.00 94.31 83 ALA A O 1
ATOM 652 N N . GLY A 1 84 ? 4.279 -0.648 17.495 1.00 92.69 84 GLY A N 1
ATOM 653 C CA . GLY A 1 84 ? 3.498 -1.741 18.076 1.00 92.69 84 GLY A CA 1
ATOM 654 C C . GLY A 1 84 ? 2.697 -2.543 17.048 1.00 92.69 84 GLY A C 1
ATOM 655 O O . GLY A 1 84 ? 1.685 -3.143 17.401 1.00 92.69 84 GLY A O 1
ATOM 656 N N . ARG A 1 85 ? 3.107 -2.532 15.772 1.00 89.12 85 ARG A N 1
ATOM 657 C CA . ARG A 1 85 ? 2.367 -3.156 14.664 1.00 89.12 85 ARG A CA 1
ATOM 658 C C . ARG A 1 85 ? 3.174 -4.235 13.955 1.00 89.12 85 ARG A C 1
ATOM 660 O O . ARG A 1 85 ? 4.401 -4.183 13.888 1.00 89.12 85 ARG A O 1
ATOM 667 N N . GLU A 1 86 ? 2.464 -5.187 13.357 1.00 89.25 86 GLU A N 1
ATOM 668 C CA . GLU A 1 86 ? 3.063 -6.187 12.476 1.00 89.25 86 GLU A CA 1
ATOM 669 C C . GLU A 1 86 ? 3.307 -5.585 11.076 1.00 89.25 86 GLU A C 1
ATOM 671 O O . GLU A 1 86 ? 2.370 -5.083 10.447 1.00 89.25 86 GLU A O 1
ATOM 676 N N . PRO A 1 87 ? 4.548 -5.601 10.555 1.00 89.06 87 PRO A N 1
ATOM 677 C CA . PRO A 1 87 ? 4.835 -5.074 9.228 1.00 89.06 87 PRO A CA 1
ATOM 678 C C . PRO A 1 87 ? 4.429 -6.067 8.130 1.00 89.06 87 PRO A C 1
ATOM 680 O O . PRO A 1 87 ? 5.122 -7.053 7.882 1.00 89.06 87 PRO A O 1
ATOM 683 N N . HIS A 1 88 ? 3.365 -5.764 7.386 1.00 95.38 88 HIS A N 1
ATOM 684 C CA . HIS A 1 88 ? 3.016 -6.492 6.160 1.00 95.38 88 HIS A CA 1
ATOM 685 C C . HIS A 1 88 ? 3.686 -5.857 4.933 1.00 95.38 88 HIS A C 1
ATOM 687 O O . HIS A 1 88 ? 3.036 -5.220 4.102 1.00 95.38 88 HIS A O 1
ATOM 693 N N . ILE A 1 89 ? 5.008 -6.010 4.833 1.00 95.31 89 ILE A N 1
ATOM 694 C CA . ILE A 1 89 ? 5.815 -5.478 3.726 1.00 95.31 89 ILE A CA 1
ATOM 695 C C . ILE A 1 89 ? 6.248 -6.635 2.825 1.00 95.31 89 ILE A C 1
ATOM 697 O O . ILE A 1 89 ? 6.982 -7.528 3.245 1.00 95.31 89 ILE A O 1
ATOM 701 N N . PHE A 1 90 ? 5.800 -6.615 1.573 1.00 95.88 90 PHE A N 1
ATOM 702 C CA . PHE A 1 90 ? 6.053 -7.660 0.587 1.00 95.88 90 PHE A CA 1
ATOM 703 C C . PHE A 1 90 ? 6.945 -7.149 -0.538 1.00 95.88 90 PHE A C 1
ATOM 705 O O . PHE A 1 90 ? 6.668 -6.101 -1.120 1.00 95.88 90 PHE A O 1
ATOM 712 N N . ARG A 1 91 ? 7.975 -7.929 -0.874 1.00 94.94 91 ARG A N 1
ATOM 713 C CA . ARG A 1 91 ? 8.933 -7.638 -1.946 1.00 94.94 91 ARG A CA 1
ATOM 714 C C . ARG A 1 91 ? 8.680 -8.516 -3.167 1.00 94.94 91 ARG A C 1
ATOM 716 O O . ARG A 1 91 ? 8.287 -9.674 -3.015 1.00 94.94 91 ARG A O 1
ATOM 723 N N . TYR A 1 92 ? 8.915 -7.949 -4.345 1.00 95.06 92 TYR A N 1
ATOM 724 C CA . TYR A 1 92 ? 8.705 -8.577 -5.649 1.00 95.06 92 TYR A CA 1
ATOM 725 C C . TYR A 1 92 ? 9.922 -8.349 -6.539 1.00 95.06 92 TYR A C 1
ATOM 727 O O . TYR A 1 92 ? 10.466 -7.241 -6.563 1.00 95.06 92 TYR A O 1
ATOM 735 N N . ARG A 1 93 ? 10.319 -9.358 -7.319 1.00 93.88 93 ARG A N 1
ATOM 736 C CA . ARG A 1 93 ? 11.456 -9.284 -8.256 1.00 93.88 93 ARG A CA 1
ATOM 737 C C . ARG A 1 93 ? 11.082 -8.556 -9.557 1.00 93.88 93 ARG A C 1
ATOM 739 O O . ARG A 1 93 ? 11.551 -8.914 -10.633 1.00 93.88 93 ARG A O 1
ATOM 746 N N . ALA A 1 94 ? 10.271 -7.510 -9.448 1.00 93.44 94 ALA A N 1
ATOM 747 C CA . ALA A 1 94 ? 9.709 -6.765 -10.565 1.00 93.44 94 ALA A CA 1
ATOM 748 C C . ALA A 1 94 ? 10.304 -5.351 -10.688 1.00 93.44 94 ALA A C 1
ATOM 750 O O . ALA A 1 94 ? 11.151 -4.938 -9.889 1.00 93.44 94 ALA A O 1
ATOM 751 N N . GLN A 1 95 ? 9.855 -4.609 -11.701 1.00 94.31 95 GLN A N 1
ATOM 752 C CA . GLN A 1 95 ? 10.108 -3.173 -11.856 1.00 94.31 95 GLN A CA 1
ATOM 753 C C . GLN A 1 95 ? 9.034 -2.335 -11.133 1.00 94.31 95 GLN A C 1
ATOM 755 O O . GLN A 1 95 ? 7.940 -2.837 -10.847 1.00 94.31 95 GLN A O 1
ATOM 760 N N . PRO A 1 96 ? 9.295 -1.052 -10.825 1.00 92.25 96 PRO A N 1
ATOM 761 C CA . PRO A 1 96 ? 8.250 -0.141 -10.365 1.00 92.25 96 PRO A CA 1
ATOM 762 C C . PRO A 1 96 ? 7.102 -0.084 -11.374 1.00 92.25 96 PRO A C 1
ATOM 764 O O . PRO A 1 96 ? 7.337 0.039 -12.568 1.00 92.25 96 PRO A O 1
ATOM 767 N N . GLY A 1 97 ? 5.857 -0.172 -10.903 1.00 92.69 97 GLY A N 1
ATOM 768 C CA . GLY A 1 97 ? 4.688 -0.184 -11.794 1.00 92.69 97 GLY A CA 1
ATOM 769 C C . GLY A 1 97 ? 4.225 -1.576 -12.230 1.00 92.69 97 GLY A C 1
ATOM 770 O O . GLY A 1 97 ? 3.225 -1.667 -12.939 1.00 92.69 97 GLY A O 1
ATOM 771 N N . PHE A 1 98 ? 4.851 -2.650 -11.729 1.00 96.38 98 PHE A N 1
ATOM 772 C CA . PHE A 1 98 ? 4.502 -4.044 -12.049 1.00 96.38 98 PHE A CA 1
ATOM 773 C C . PHE A 1 98 ? 3.026 -4.418 -11.885 1.00 96.38 98 PHE A C 1
ATOM 775 O O . PHE A 1 98 ? 2.566 -5.386 -12.472 1.00 96.38 98 PHE A O 1
ATOM 782 N N . TYR A 1 99 ? 2.278 -3.664 -11.084 1.00 94.69 99 TYR A N 1
ATOM 783 C CA . TYR A 1 99 ? 0.861 -3.866 -10.797 1.00 94.69 99 TYR A CA 1
ATOM 784 C C . TYR A 1 99 ? -0.085 -3.258 -11.847 1.00 94.69 99 TYR A C 1
ATOM 786 O O . TYR A 1 99 ? -1.290 -3.505 -11.774 1.00 94.69 99 TYR A O 1
ATOM 794 N N . ASN A 1 100 ? 0.412 -2.451 -12.790 1.00 94.75 100 ASN A N 1
ATOM 795 C CA . ASN A 1 100 ? -0.416 -1.723 -13.751 1.00 94.75 100 ASN A CA 1
ATOM 796 C C . ASN A 1 100 ? -0.353 -2.358 -15.153 1.00 94.75 100 ASN A C 1
ATOM 798 O O . ASN A 1 100 ? 0.661 -2.197 -15.824 1.00 94.75 100 ASN A O 1
ATOM 802 N N . PRO A 1 101 ? -1.436 -2.982 -15.655 1.00 95.69 101 PRO A N 1
ATOM 803 C CA . PRO A 1 101 ? -1.451 -3.665 -16.954 1.00 95.69 101 PRO A CA 1
ATOM 804 C C . PRO A 1 101 ? -1.296 -2.742 -18.169 1.00 95.69 101 PRO A C 1
ATOM 806 O O . PRO A 1 101 ? -1.186 -3.230 -19.289 1.00 95.69 101 PRO A O 1
ATOM 809 N N . ARG A 1 102 ? -1.314 -1.418 -17.972 1.00 96.00 102 ARG A N 1
ATOM 810 C CA . ARG A 1 102 ? -1.089 -0.425 -19.033 1.00 96.00 102 ARG A CA 1
ATOM 811 C C . ARG A 1 102 ? 0.379 -0.013 -19.178 1.00 96.00 102 ARG A C 1
ATOM 813 O O . ARG A 1 102 ? 0.683 0.770 -20.071 1.00 96.00 102 ARG A O 1
ATOM 820 N N . LEU A 1 103 ? 1.259 -0.471 -18.288 1.00 93.81 103 LEU A N 1
ATOM 821 C CA . LEU A 1 103 ? 2.672 -0.102 -18.278 1.00 93.81 103 LEU A CA 1
ATOM 822 C C . LEU A 1 103 ? 3.552 -1.232 -18.839 1.00 93.81 103 LEU A C 1
ATOM 824 O O . LEU A 1 103 ? 3.244 -2.400 -18.596 1.00 93.81 103 LEU A O 1
ATOM 828 N N . PRO A 1 104 ? 4.659 -0.916 -19.538 1.00 95.38 104 PRO A N 1
ATOM 829 C CA . PRO A 1 104 ? 5.637 -1.915 -19.981 1.00 95.38 104 PRO A CA 1
ATOM 830 C C . PRO A 1 104 ? 6.222 -2.753 -18.838 1.00 95.38 104 PRO A C 1
ATOM 832 O O . PRO A 1 104 ? 6.604 -3.901 -19.036 1.00 95.38 104 PRO A O 1
ATOM 835 N N . GLU A 1 105 ? 6.276 -2.185 -17.633 1.00 95.19 105 GLU A N 1
ATOM 836 C CA . GLU A 1 105 ? 6.802 -2.817 -16.425 1.00 95.19 105 GLU A CA 1
ATOM 837 C C . GLU A 1 105 ? 5.860 -3.864 -15.819 1.00 95.19 105 GLU A C 1
ATOM 839 O O . GLU A 1 105 ? 6.232 -4.503 -14.833 1.00 95.19 105 GLU A O 1
ATOM 844 N N . TYR A 1 106 ? 4.646 -4.021 -16.362 1.00 96.88 106 TYR A N 1
ATOM 845 C CA . TYR A 1 106 ? 3.637 -4.938 -15.846 1.00 96.88 106 TYR A CA 1
ATOM 846 C C . TYR A 1 106 ? 4.163 -6.372 -15.740 1.00 96.88 106 TYR A C 1
ATOM 848 O O . TYR A 1 106 ? 4.487 -7.012 -16.740 1.00 96.88 106 TYR A O 1
ATOM 856 N N . ASP A 1 107 ? 4.149 -6.908 -14.522 1.00 97.31 107 ASP A N 1
ATOM 857 C CA . ASP A 1 107 ? 4.476 -8.301 -14.244 1.00 97.31 107 ASP A CA 1
ATOM 858 C C . ASP A 1 107 ? 3.215 -8.991 -13.727 1.00 97.31 107 ASP A C 1
ATOM 860 O O . ASP A 1 107 ? 2.796 -8.809 -12.581 1.00 97.31 107 ASP A O 1
ATOM 864 N N . LYS A 1 108 ? 2.557 -9.762 -14.598 1.00 97.06 108 LYS A N 1
ATOM 865 C CA . LYS A 1 108 ? 1.288 -10.423 -14.269 1.00 97.06 108 LYS A CA 1
ATOM 866 C C . LYS A 1 108 ? 1.410 -11.376 -13.067 1.00 97.06 108 LYS A C 1
ATOM 868 O O . LYS A 1 108 ? 0.524 -11.305 -12.205 1.00 97.06 108 LYS A O 1
ATOM 873 N N . PRO A 1 109 ? 2.417 -12.268 -12.978 1.00 97.56 109 PRO A N 1
ATOM 874 C CA . PRO A 1 109 ? 2.629 -13.104 -11.796 1.00 97.56 109 PRO A CA 1
ATOM 875 C C . PRO A 1 109 ? 2.737 -12.309 -10.489 1.00 97.56 109 PRO A C 1
ATOM 877 O O . PRO A 1 109 ? 1.962 -12.565 -9.560 1.00 97.56 109 PRO A O 1
ATOM 880 N N . ASP A 1 110 ? 3.625 -11.316 -10.428 1.00 97.69 110 ASP A N 1
ATOM 881 C CA . ASP A 1 110 ? 3.866 -10.544 -9.208 1.00 97.69 110 ASP A CA 1
ATOM 882 C C . ASP A 1 110 ? 2.672 -9.646 -8.868 1.00 97.69 110 ASP A C 1
ATOM 884 O O . ASP A 1 110 ? 2.265 -9.570 -7.704 1.00 97.69 110 ASP A O 1
ATOM 888 N N . ALA A 1 111 ? 2.021 -9.041 -9.868 1.00 97.50 111 ALA A N 1
ATOM 889 C CA . ALA A 1 111 ? 0.789 -8.275 -9.679 1.00 97.50 111 ALA A CA 1
ATOM 890 C C . ALA A 1 111 ? -0.324 -9.146 -9.089 1.00 97.50 111 ALA A C 1
ATOM 892 O O . ALA A 1 111 ? -0.994 -8.753 -8.130 1.00 97.50 111 ALA A O 1
ATOM 893 N N . THR A 1 112 ? -0.502 -10.352 -9.633 1.00 97.50 112 THR A N 1
ATOM 894 C CA . THR A 1 112 ? -1.501 -11.313 -9.153 1.00 97.50 112 THR A CA 1
ATOM 895 C C . THR A 1 112 ? -1.208 -11.724 -7.714 1.00 97.50 112 THR A C 1
ATOM 897 O O . THR A 1 112 ? -2.119 -11.780 -6.885 1.00 97.50 112 THR A O 1
ATOM 900 N N . LEU A 1 113 ? 0.057 -11.994 -7.392 1.00 97.94 113 LEU A N 1
ATOM 901 C CA . LEU A 1 113 ? 0.475 -12.349 -6.041 1.00 97.94 113 LEU A CA 1
ATOM 902 C C . LEU A 1 113 ? 0.242 -11.201 -5.052 1.00 97.94 113 LEU A C 1
ATOM 904 O O . LEU A 1 113 ? -0.275 -11.441 -3.957 1.00 97.94 113 LEU A O 1
ATOM 908 N N . ALA A 1 114 ? 0.571 -9.966 -5.438 1.00 97.38 114 ALA A N 1
ATOM 909 C CA . ALA A 1 114 ? 0.330 -8.785 -4.619 1.00 97.38 114 ALA A CA 1
ATOM 910 C C . ALA A 1 114 ? -1.153 -8.627 -4.291 1.00 97.38 114 ALA A C 1
ATOM 912 O O . ALA A 1 114 ? -1.508 -8.591 -3.114 1.00 97.38 114 ALA A O 1
ATOM 913 N N . TRP A 1 115 ? -2.019 -8.672 -5.304 1.00 96.38 115 TRP A N 1
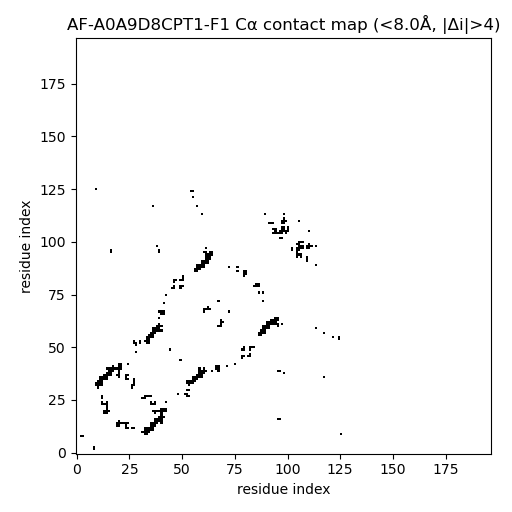ATOM 914 C CA . TRP A 1 115 ? -3.465 -8.591 -5.111 1.00 96.38 115 TRP A CA 1
ATOM 915 C C . TRP A 1 115 ? -4.024 -9.718 -4.244 1.00 96.38 115 TRP A C 1
ATOM 917 O O . TRP A 1 115 ? -4.829 -9.463 -3.348 1.00 96.38 115 TRP A O 1
ATOM 927 N N . ARG A 1 116 ? -3.576 -10.963 -4.454 1.00 97.31 116 ARG A N 1
ATOM 928 C CA . ARG A 1 116 ? -3.993 -12.104 -3.623 1.00 97.31 116 ARG A CA 1
ATOM 929 C C . ARG A 1 116 ? -3.650 -11.889 -2.151 1.00 97.31 116 ARG A C 1
ATOM 931 O O . ARG A 1 116 ? -4.490 -12.152 -1.292 1.00 97.31 116 ARG A O 1
ATOM 938 N N . ARG A 1 117 ? -2.449 -11.381 -1.857 1.00 97.25 117 ARG A N 1
ATOM 939 C CA . ARG A 1 117 ? -2.021 -11.057 -0.487 1.00 97.25 117 ARG A CA 1
ATOM 940 C C . ARG A 1 117 ? -2.872 -9.947 0.121 1.00 97.25 117 ARG A C 1
ATOM 942 O O . ARG A 1 117 ? -3.353 -10.126 1.238 1.00 97.25 117 ARG A O 1
ATOM 949 N N . SER A 1 118 ? -3.107 -8.847 -0.603 1.00 95.06 118 SER A N 1
ATOM 950 C CA . SER A 1 118 ? -3.936 -7.748 -0.090 1.00 95.06 118 SER A CA 1
ATOM 951 C C . SER A 1 118 ? -5.349 -8.243 0.221 1.00 95.06 118 SER A C 1
ATOM 953 O O . SER A 1 118 ? -5.817 -8.089 1.345 1.00 95.06 118 SER A O 1
ATOM 955 N N . ILE A 1 119 ? -6.016 -8.893 -0.740 1.00 92.75 119 ILE A N 1
ATOM 956 C CA . ILE A 1 119 ? -7.393 -9.390 -0.574 1.00 92.75 119 ILE A CA 1
ATOM 957 C C . ILE A 1 119 ? -7.475 -10.408 0.569 1.00 92.75 119 ILE A C 1
ATOM 959 O O . ILE A 1 119 ? -8.425 -10.375 1.349 1.00 92.75 119 ILE A O 1
ATOM 963 N N . GLY A 1 120 ? -6.485 -11.294 0.702 1.00 94.25 120 GLY A N 1
ATOM 964 C CA . GLY A 1 120 ? -6.422 -12.254 1.804 1.00 94.25 120 GLY A CA 1
ATOM 965 C C . GLY A 1 120 ? -6.366 -11.579 3.178 1.00 94.25 120 GLY A C 1
ATOM 966 O O . GLY A 1 120 ? -7.122 -11.953 4.076 1.00 94.25 120 GLY A O 1
ATOM 967 N N . LEU A 1 121 ? -5.527 -10.550 3.329 1.00 92.38 121 LEU A N 1
ATOM 968 C CA . LEU A 1 121 ? -5.420 -9.777 4.571 1.00 92.38 121 LEU A CA 1
ATOM 969 C C . LEU A 1 121 ? -6.707 -9.003 4.876 1.00 92.38 121 LEU A C 1
ATOM 971 O O . LEU A 1 121 ? -7.195 -9.057 6.003 1.00 92.38 121 LEU A O 1
ATOM 975 N N . TRP A 1 122 ? -7.306 -8.364 3.869 1.00 89.06 122 TRP A N 1
ATOM 976 C CA . TRP A 1 122 ? -8.586 -7.665 4.012 1.00 89.06 122 TRP A CA 1
ATOM 977 C C . TRP A 1 122 ? -9.718 -8.601 4.436 1.00 89.06 122 TRP A C 1
ATOM 979 O O . TRP A 1 122 ? -10.448 -8.302 5.378 1.00 89.06 122 TRP A O 1
ATOM 989 N N . ARG A 1 123 ? -9.828 -9.776 3.807 1.00 89.31 123 ARG A N 1
ATOM 990 C CA . ARG A 1 123 ? -10.808 -10.800 4.197 1.00 89.31 123 ARG A CA 1
ATOM 991 C C . ARG A 1 123 ? -10.614 -11.238 5.643 1.00 89.31 123 ARG A C 1
ATOM 993 O O . ARG A 1 123 ? -11.588 -11.308 6.385 1.00 89.31 123 ARG A O 1
ATOM 1000 N N . LYS A 1 124 ? -9.369 -11.500 6.057 1.00 87.12 124 LYS A N 1
ATOM 1001 C CA . LYS A 1 124 ? -9.056 -11.867 7.445 1.00 87.12 124 LYS A CA 1
ATOM 1002 C C . LYS A 1 124 ? -9.496 -10.769 8.414 1.00 87.12 124 LYS A C 1
ATOM 1004 O O . LYS A 1 124 ? -10.165 -11.069 9.399 1.00 87.12 124 LYS A O 1
ATOM 1009 N N . LEU A 1 125 ? -9.170 -9.513 8.112 1.00 83.81 125 LEU A N 1
ATOM 1010 C CA . LEU A 1 125 ? -9.546 -8.366 8.933 1.00 83.81 125 LEU A CA 1
ATOM 1011 C C . LEU A 1 125 ? -11.067 -8.251 9.093 1.00 83.81 125 LEU A C 1
ATOM 1013 O O . LEU A 1 125 ? -11.580 -8.156 10.207 1.00 83.81 125 LEU A O 1
ATOM 1017 N N . TRP A 1 126 ? -11.798 -8.307 7.984 1.00 82.19 126 TRP A N 1
ATOM 1018 C CA . TRP A 1 126 ? -13.248 -8.137 7.991 1.00 82.19 126 TRP A CA 1
ATOM 1019 C C . TRP A 1 126 ? -13.979 -9.303 8.656 1.00 82.19 126 TRP A C 1
ATOM 1021 O O . TRP A 1 126 ? -14.941 -9.070 9.386 1.00 82.19 126 TRP A O 1
ATOM 1031 N N . MET A 1 127 ? -13.489 -10.538 8.503 1.00 82.25 127 MET A N 1
ATOM 1032 C CA . MET A 1 127 ? -14.016 -11.684 9.250 1.00 82.25 127 MET A CA 1
ATOM 1033 C C . MET A 1 127 ? -13.822 -11.515 10.761 1.00 82.25 127 MET A C 1
ATOM 1035 O O . MET A 1 127 ? -14.762 -11.734 11.522 1.00 82.25 127 MET A O 1
ATOM 1039 N N . MET A 1 128 ? -12.642 -11.074 11.211 1.00 76.19 128 MET A N 1
ATOM 1040 C CA . MET A 1 128 ? -12.391 -10.839 12.640 1.00 76.19 128 MET A CA 1
ATOM 1041 C C . MET A 1 128 ? -13.278 -9.718 13.196 1.00 76.19 128 MET A C 1
ATOM 1043 O O . MET A 1 128 ? -13.863 -9.873 14.268 1.00 76.19 128 MET A O 1
ATOM 1047 N N . GLY A 1 129 ? -13.448 -8.626 12.446 1.00 72.19 129 GLY A N 1
ATOM 1048 C CA . GLY A 1 129 ? -14.346 -7.533 12.826 1.00 72.19 129 GLY A CA 1
ATOM 1049 C C . GLY A 1 129 ? -15.824 -7.939 12.868 1.00 72.19 129 GLY A C 1
ATOM 1050 O O . GLY A 1 129 ? -16.596 -7.382 13.649 1.00 72.19 129 GLY A O 1
ATOM 1051 N N . TRP A 1 130 ? -16.240 -8.913 12.055 1.00 67.00 130 TRP A N 1
ATOM 1052 C CA . TRP A 1 130 ? -17.592 -9.472 12.107 1.00 67.00 130 TRP A CA 1
ATOM 1053 C C . TRP A 1 130 ? -17.794 -10.361 13.340 1.00 67.00 130 TRP A C 1
ATOM 1055 O O . TRP A 1 130 ? -18.762 -10.175 14.076 1.00 67.00 130 TRP A O 1
ATOM 1065 N N . VAL A 1 131 ? -16.840 -11.251 13.637 1.00 68.62 131 VAL A N 1
ATOM 1066 C CA . VAL A 1 131 ? -16.878 -12.104 14.840 1.00 68.62 131 VAL A CA 1
ATOM 1067 C C . VAL A 1 131 ? -16.886 -11.264 16.118 1.00 68.62 131 VAL A C 1
ATOM 1069 O O . VAL A 1 131 ? -17.685 -11.523 17.015 1.00 68.62 131 VAL A O 1
ATOM 1072 N N . ALA A 1 132 ? -16.056 -10.221 16.200 1.00 66.25 132 ALA A N 1
ATOM 1073 C CA . ALA A 1 132 ? -16.034 -9.324 17.355 1.00 66.25 132 ALA A CA 1
ATOM 1074 C C . ALA A 1 132 ? -17.397 -8.645 17.583 1.00 66.25 132 ALA A C 1
ATOM 1076 O O . ALA A 1 132 ? -17.877 -8.600 18.716 1.00 66.25 132 ALA A O 1
ATOM 1077 N N . ARG A 1 133 ? -18.053 -8.193 16.504 1.00 67.00 133 ARG A N 1
ATOM 1078 C CA . ARG A 1 133 ? -19.393 -7.591 16.560 1.00 67.00 133 ARG A CA 1
ATOM 1079 C C . ARG A 1 133 ? -20.464 -8.588 17.002 1.00 67.00 133 ARG A C 1
ATOM 1081 O O . ARG A 1 133 ? -21.267 -8.246 17.864 1.00 67.00 133 ARG A O 1
ATOM 1088 N N . LEU A 1 134 ? -20.441 -9.823 16.499 1.00 65.81 134 LEU A N 1
ATOM 1089 C CA . LEU A 1 134 ? -21.354 -10.879 16.960 1.00 65.81 134 LEU A CA 1
ATOM 1090 C C . LEU A 1 134 ? -21.159 -11.199 18.445 1.00 65.81 134 LEU A C 1
ATOM 1092 O O . LEU A 1 134 ? -22.128 -11.264 19.196 1.00 65.81 134 LEU A O 1
ATOM 1096 N N . CYS A 1 135 ? -19.910 -11.328 18.895 1.00 64.88 135 CYS A N 1
ATOM 1097 C CA . CYS A 1 135 ? -19.591 -11.566 20.301 1.00 64.88 135 CYS A CA 1
ATOM 1098 C C . CYS A 1 135 ? -19.985 -10.395 21.216 1.00 64.88 135 CYS A C 1
ATOM 1100 O O . CYS A 1 135 ? -20.165 -10.598 22.417 1.00 64.88 135 CYS A O 1
ATOM 1102 N N . GLN A 1 136 ? -20.059 -9.171 20.690 1.00 63.97 136 GLN A N 1
ATOM 1103 C CA . GLN A 1 136 ? -20.509 -7.994 21.432 1.00 63.97 136 GLN A CA 1
ATOM 1104 C C . GLN A 1 136 ? -22.041 -7.900 21.469 1.00 63.97 136 GLN A C 1
ATOM 1106 O O . GLN A 1 136 ? -22.593 -7.598 22.523 1.00 63.97 136 GLN A O 1
ATOM 1111 N N . ALA A 1 137 ? -22.723 -8.229 20.366 1.00 61.78 137 ALA A N 1
ATOM 1112 C CA . ALA A 1 137 ? -24.182 -8.327 20.306 1.00 61.78 137 ALA A CA 1
ATOM 1113 C C . ALA A 1 137 ? -24.715 -9.438 21.227 1.00 61.78 137 ALA A C 1
ATOM 1115 O O . ALA A 1 137 ? -25.621 -9.199 22.015 1.00 61.78 137 ALA A O 1
ATOM 1116 N N . ALA A 1 138 ? -24.077 -10.613 21.229 1.00 63.34 138 ALA A N 1
ATOM 1117 C CA . ALA A 1 138 ? -24.432 -11.724 22.116 1.00 63.34 138 ALA A CA 1
ATOM 1118 C C . ALA A 1 138 ? -24.219 -11.419 23.615 1.00 63.34 138 ALA A C 1
ATOM 1120 O O . ALA A 1 138 ? -24.764 -12.113 24.467 1.00 63.34 138 ALA A O 1
ATOM 1121 N N . ARG A 1 139 ? -23.426 -10.389 23.949 1.00 64.50 139 ARG A N 1
ATOM 1122 C CA . ARG A 1 139 ? -23.174 -9.927 25.327 1.00 64.50 139 ARG A CA 1
ATOM 1123 C C . ARG A 1 139 ? -24.112 -8.806 25.790 1.00 64.50 139 ARG A C 1
ATOM 1125 O O . ARG A 1 139 ? -23.973 -8.356 26.922 1.00 64.50 139 ARG A O 1
ATOM 1132 N N . ARG A 1 140 ? -25.044 -8.362 24.943 1.00 48.81 140 ARG A N 1
ATOM 1133 C CA . ARG A 1 140 ? -26.113 -7.412 25.285 1.00 48.81 140 ARG A CA 1
ATOM 1134 C C . ARG A 1 140 ? -27.477 -8.050 24.987 1.00 48.81 140 ARG A C 1
ATOM 1136 O O . ARG A 1 140 ? -28.037 -7.767 23.929 1.00 48.81 140 ARG A O 1
ATOM 1143 N N . PRO A 1 141 ? -27.994 -8.930 25.865 1.00 53.69 141 PRO A N 1
ATOM 1144 C CA . PRO A 1 141 ? -29.322 -9.533 25.695 1.00 53.69 141 PRO A CA 1
ATOM 1145 C C . PRO A 1 141 ? -30.485 -8.519 25.766 1.00 53.69 141 PRO A C 1
ATOM 1147 O O . PRO A 1 141 ? -31.623 -8.866 25.481 1.00 53.69 141 PRO A O 1
ATOM 1150 N N . ASP A 1 142 ? -30.203 -7.269 26.121 1.00 51.00 142 ASP A N 1
ATOM 1151 C CA . ASP A 1 142 ? -31.167 -6.224 26.476 1.00 51.00 142 ASP A CA 1
ATOM 1152 C C . ASP A 1 142 ? -31.528 -5.258 25.320 1.00 51.00 142 ASP A C 1
ATOM 1154 O O . ASP A 1 142 ? -32.146 -4.217 25.544 1.00 51.00 142 ASP A O 1
ATOM 1158 N N . LEU A 1 143 ? -31.197 -5.590 24.062 1.00 48.28 143 LEU A N 1
ATOM 1159 C CA . LEU A 1 143 ? -31.660 -4.839 22.882 1.00 48.28 143 LEU A CA 1
ATOM 1160 C C . LEU A 1 143 ? -32.828 -5.555 22.176 1.00 48.28 143 LEU A C 1
ATOM 1162 O O . LEU A 1 143 ? -32.728 -6.747 21.895 1.00 48.28 143 LEU A O 1
ATOM 1166 N N . PRO A 1 144 ? -33.920 -4.843 21.829 1.00 46.44 144 PRO A N 1
ATOM 1167 C CA . PRO A 1 144 ? -35.119 -5.448 21.272 1.00 46.44 144 PRO A CA 1
ATOM 1168 C C . PRO A 1 144 ? -34.937 -5.659 19.768 1.00 46.44 144 PRO A C 1
ATOM 1170 O O . PRO A 1 144 ? -35.285 -4.803 18.956 1.00 46.44 144 PRO A O 1
ATOM 1173 N N . TRP A 1 145 ? -34.384 -6.798 19.368 1.00 52.84 145 TRP A N 1
ATOM 1174 C CA . TRP A 1 145 ? -34.544 -7.289 18.000 1.00 52.84 145 TRP A CA 1
ATOM 1175 C C . TRP A 1 145 ? -35.403 -8.549 18.045 1.00 52.84 145 TRP A C 1
ATOM 1177 O O . TRP A 1 145 ? -34.989 -9.584 18.555 1.00 52.84 145 TRP A O 1
ATOM 1187 N N . GLY A 1 146 ? -36.623 -8.433 17.518 1.00 46.03 146 GLY A N 1
ATOM 1188 C CA . GLY A 1 146 ? -37.560 -9.537 17.338 1.00 46.03 146 GLY A CA 1
ATOM 1189 C C . GLY A 1 146 ? -37.046 -10.551 16.321 1.00 46.03 146 GLY A C 1
ATOM 1190 O O . GLY A 1 146 ? -37.427 -10.523 15.153 1.00 46.03 146 GLY A O 1
ATOM 1191 N N . LEU A 1 147 ? -36.177 -11.449 16.771 1.00 53.25 147 LEU A N 1
ATOM 1192 C CA . LEU A 1 147 ? -36.059 -12.779 16.189 1.00 53.25 147 LEU A CA 1
ATOM 1193 C C . LEU A 1 147 ? -37.120 -13.671 16.853 1.00 53.25 147 LEU A C 1
ATOM 1195 O O . LEU A 1 147 ? -37.365 -13.501 18.046 1.00 53.25 147 LEU A O 1
ATOM 1199 N N . PRO A 1 148 ? -37.770 -14.587 16.113 1.00 45.84 148 PRO A N 1
ATOM 1200 C CA . PRO A 1 148 ? -38.712 -15.524 16.712 1.00 45.84 148 PRO A CA 1
ATOM 1201 C C . PRO A 1 148 ? -37.999 -16.340 17.794 1.00 45.84 148 PRO A C 1
ATOM 1203 O O . PRO A 1 148 ? -36.893 -16.837 17.561 1.00 45.84 148 PRO A O 1
ATOM 1206 N N . ASP A 1 149 ? -38.628 -16.438 18.968 1.00 44.78 149 ASP A N 1
ATOM 1207 C CA . ASP A 1 149 ? -38.077 -17.150 20.118 1.00 44.78 149 ASP A CA 1
ATOM 1208 C C . ASP A 1 149 ? -37.647 -18.571 19.717 1.00 44.78 149 ASP A C 1
ATOM 1210 O O . ASP A 1 149 ? -38.405 -19.286 19.047 1.00 44.78 149 ASP A O 1
ATOM 1214 N N . PRO A 1 150 ? -36.441 -19.020 20.109 1.00 50.78 150 PRO A N 1
ATOM 1215 C CA . PRO A 1 150 ? -36.097 -20.423 19.972 1.00 50.78 150 PRO A CA 1
ATOM 1216 C C . PRO A 1 150 ? -37.048 -21.260 20.848 1.00 50.78 150 PRO A C 1
ATOM 1218 O O . PRO A 1 150 ? -37.387 -20.842 21.958 1.00 50.78 150 PRO A O 1
ATOM 1221 N N . PRO A 1 151 ? -37.481 -22.446 20.380 1.00 48.88 151 PRO A N 1
ATOM 1222 C CA . PRO A 1 151 ? -38.394 -23.291 21.139 1.00 48.88 151 PRO A CA 1
ATOM 1223 C C . PRO A 1 151 ? -37.799 -23.662 22.511 1.00 48.88 151 PRO A C 1
ATOM 1225 O O . PRO A 1 151 ? -36.575 -23.795 22.637 1.00 48.88 151 PRO A O 1
ATOM 1228 N N . PRO A 1 152 ? -38.650 -23.823 23.543 1.00 43.62 152 PRO A N 1
ATOM 1229 C CA . PRO A 1 152 ? -38.213 -23.969 24.925 1.00 43.62 152 PRO A CA 1
ATOM 1230 C C . PRO A 1 152 ? -37.340 -25.219 25.137 1.00 43.62 152 PRO A C 1
ATOM 1232 O O . PRO A 1 152 ? -37.490 -26.223 24.434 1.00 43.62 152 PRO A O 1
ATOM 1235 N N . PRO A 1 153 ? -36.414 -25.180 26.113 1.00 42.19 153 PRO A N 1
ATOM 1236 C CA . PRO A 1 153 ? -35.365 -26.173 26.254 1.00 42.19 153 PRO A CA 1
ATOM 1237 C C . PRO A 1 153 ? -35.876 -27.407 27.002 1.00 42.19 153 PRO A C 1
ATOM 1239 O O . PRO A 1 153 ? -35.613 -27.580 28.191 1.00 42.19 153 PRO A O 1
ATOM 1242 N N . GLU A 1 154 ? -36.540 -28.325 26.308 1.00 42.81 154 GLU A N 1
ATOM 1243 C CA . GLU A 1 154 ? -36.590 -29.704 26.787 1.00 42.81 154 GLU A CA 1
ATOM 1244 C C . GLU A 1 154 ? -35.327 -30.451 26.348 1.00 42.81 154 GLU A C 1
ATOM 1246 O O . GLU A 1 154 ? -35.148 -30.836 25.196 1.00 42.81 154 GLU A O 1
ATOM 1251 N N . ARG A 1 155 ? -34.447 -30.659 27.337 1.00 40.56 155 ARG A N 1
ATOM 1252 C CA . ARG A 1 155 ? -33.302 -31.585 27.337 1.00 40.56 155 ARG A CA 1
ATOM 1253 C C . ARG A 1 155 ? -32.217 -31.275 26.306 1.00 40.56 155 ARG A C 1
ATOM 1255 O O . ARG A 1 155 ? -32.115 -31.901 25.258 1.00 40.56 155 ARG A O 1
ATOM 1262 N N . ALA A 1 156 ? -31.298 -30.396 26.692 1.00 38.38 156 ALA A N 1
ATOM 1263 C CA . ALA A 1 156 ? -29.998 -30.269 26.043 1.00 38.38 156 ALA A CA 1
ATOM 1264 C C . ALA A 1 156 ? -29.207 -31.597 26.082 1.00 38.38 156 ALA A C 1
ATOM 1266 O O . ALA A 1 156 ? -28.919 -32.093 27.176 1.00 38.38 156 ALA A O 1
ATOM 1267 N N . PRO A 1 157 ? -28.720 -32.126 24.942 1.00 36.62 157 PRO A N 1
ATOM 1268 C CA . PRO A 1 157 ? -27.559 -32.991 24.925 1.00 36.62 157 PRO A CA 1
ATOM 1269 C C . PRO A 1 157 ? -26.338 -32.207 24.431 1.00 36.62 157 PRO A C 1
ATOM 1271 O O . PRO A 1 157 ? -26.370 -31.477 23.443 1.00 36.62 157 PRO A O 1
ATOM 1274 N N . ARG A 1 158 ? -25.227 -32.401 25.140 1.00 42.81 158 ARG A N 1
ATOM 1275 C CA . ARG A 1 158 ? -23.860 -31.942 24.851 1.00 42.81 158 ARG A CA 1
ATOM 1276 C C . ARG A 1 158 ? -23.489 -32.021 23.354 1.00 42.81 158 ARG A C 1
ATOM 1278 O O . ARG A 1 158 ? -22.924 -33.021 22.922 1.00 42.81 158 ARG A O 1
ATOM 1285 N N . ARG A 1 159 ? -23.760 -30.983 22.551 1.00 39.62 159 ARG A N 1
ATOM 1286 C CA . ARG A 1 159 ? -23.325 -30.893 21.136 1.00 39.62 159 ARG A CA 1
ATOM 1287 C C . ARG A 1 159 ? -22.989 -29.462 20.675 1.00 39.62 159 ARG A C 1
ATOM 1289 O O . ARG A 1 159 ? -23.213 -29.117 19.523 1.00 39.62 159 ARG A O 1
ATOM 1296 N N . CYS A 1 160 ? -22.363 -28.636 21.517 1.00 37.62 160 CYS A N 1
ATOM 1297 C CA . CYS A 1 160 ? -21.874 -27.310 21.086 1.00 37.62 160 CYS A CA 1
ATOM 1298 C C . CYS A 1 160 ? -20.595 -27.329 20.221 1.00 37.62 160 CYS A C 1
ATOM 1300 O O . CYS A 1 160 ? -20.180 -26.283 19.740 1.00 37.62 160 CYS A O 1
ATOM 1302 N N . TRP A 1 161 ? -19.984 -28.489 19.957 1.00 36.12 161 TRP A N 1
ATOM 1303 C CA . TRP A 1 161 ? -18.762 -28.570 19.136 1.00 36.12 161 TRP A CA 1
ATOM 1304 C C . TRP A 1 161 ? -18.986 -29.001 17.677 1.00 36.12 161 TRP A C 1
ATOM 1306 O O . TRP A 1 161 ? -18.078 -28.880 16.859 1.00 36.12 161 TRP A O 1
ATOM 1316 N N . VAL A 1 162 ? -20.185 -29.468 17.308 1.00 39.56 162 VAL A N 1
ATOM 1317 C CA . VAL A 1 162 ? -20.443 -29.997 15.951 1.00 39.56 162 VAL A CA 1
ATOM 1318 C C . VAL A 1 162 ? -20.933 -28.910 14.982 1.00 39.56 162 VAL A C 1
ATOM 1320 O O . VAL A 1 162 ? -20.575 -28.940 13.805 1.00 39.56 162 VAL A O 1
ATOM 1323 N N . ALA A 1 163 ? -21.654 -27.890 15.465 1.00 37.19 163 ALA A N 1
ATOM 1324 C CA . ALA A 1 163 ? -22.175 -26.811 14.616 1.00 37.19 163 ALA A CA 1
ATOM 1325 C C . ALA A 1 163 ? -21.064 -25.966 13.958 1.00 37.19 163 ALA A C 1
ATOM 1327 O O . ALA A 1 163 ? -21.195 -25.562 12.804 1.00 37.19 163 ALA A O 1
ATOM 1328 N N . LEU A 1 164 ? -19.921 -25.786 14.633 1.00 35.88 164 LEU A N 1
ATOM 1329 C CA . LEU A 1 164 ? -18.772 -25.064 14.074 1.00 35.88 164 LEU A CA 1
ATOM 1330 C C . LEU A 1 164 ? -18.122 -25.820 12.897 1.00 35.88 164 LEU A C 1
ATOM 1332 O O . LEU A 1 164 ? -17.590 -25.202 11.979 1.00 35.88 164 LEU A O 1
ATOM 1336 N N . ARG A 1 165 ? -18.194 -27.161 12.882 1.00 35.91 165 ARG A N 1
ATOM 1337 C CA . ARG A 1 165 ? -17.626 -27.993 11.806 1.00 35.91 165 ARG A CA 1
ATOM 1338 C C . ARG A 1 165 ? -18.534 -28.074 10.574 1.00 35.91 165 ARG A C 1
ATOM 1340 O O . ARG A 1 165 ? -18.018 -28.145 9.461 1.00 35.91 165 ARG A O 1
ATOM 1347 N N . ALA A 1 166 ? -19.855 -28.018 10.758 1.00 35.28 166 ALA A N 1
ATOM 1348 C CA . ALA A 1 166 ? -20.828 -28.064 9.662 1.00 35.28 166 ALA A CA 1
ATOM 1349 C C . ALA A 1 166 ? -20.858 -26.765 8.828 1.00 35.28 166 ALA A C 1
ATOM 1351 O O . ALA A 1 166 ? -20.984 -26.816 7.605 1.00 35.28 166 ALA A O 1
ATOM 1352 N N . VAL A 1 167 ? -20.649 -25.602 9.460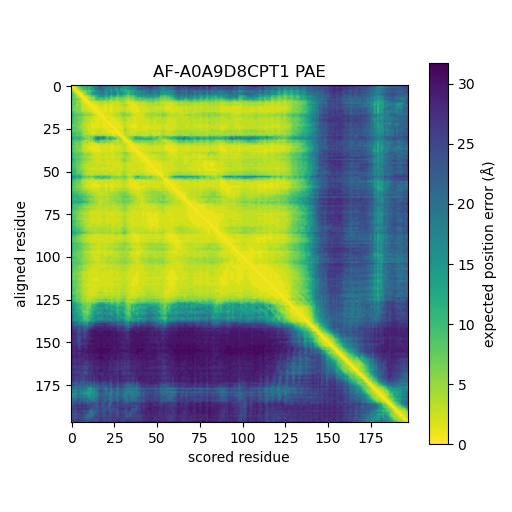 1.00 40.06 167 VAL A N 1
ATOM 1353 C CA . VAL A 1 167 ? -20.554 -24.310 8.747 1.00 40.06 167 VAL A CA 1
ATOM 1354 C C . VAL A 1 167 ? -19.250 -24.204 7.943 1.00 40.06 167 VAL A C 1
ATOM 1356 O O . VAL A 1 167 ? -19.239 -23.656 6.844 1.00 40.06 167 VAL A O 1
ATOM 1359 N N . LEU A 1 168 ? -18.156 -24.803 8.428 1.00 38.94 168 LEU A N 1
ATOM 1360 C CA . LEU A 1 168 ? -16.876 -24.844 7.706 1.00 38.94 168 LEU A CA 1
ATOM 1361 C C . LEU A 1 168 ? -16.869 -25.801 6.499 1.00 38.94 168 LEU A C 1
ATOM 1363 O O . LEU A 1 168 ? -15.966 -25.713 5.673 1.00 38.94 168 LEU A O 1
ATOM 1367 N N . SER A 1 169 ? -17.853 -26.698 6.377 1.00 34.16 169 SER A N 1
ATOM 1368 C CA . SER A 1 169 ? -17.930 -27.700 5.298 1.00 34.16 169 SER A CA 1
ATOM 1369 C C . SER A 1 169 ? -19.024 -27.429 4.255 1.00 34.16 169 SER A C 1
ATOM 1371 O O . SER A 1 169 ? -19.126 -28.171 3.284 1.00 34.16 169 SER A O 1
ATOM 1373 N N . SER A 1 170 ? -19.794 -26.344 4.394 1.00 34.72 170 SER A N 1
ATOM 1374 C CA . SER A 1 170 ? -20.907 -25.996 3.491 1.00 34.72 170 SER A CA 1
ATOM 1375 C C . SER A 1 170 ? -20.838 -24.565 2.938 1.00 34.72 170 SER A C 1
ATOM 1377 O O . SER A 1 170 ? -21.855 -23.971 2.593 1.00 34.72 170 SER A O 1
ATOM 1379 N N . SER A 1 171 ? -19.638 -23.994 2.793 1.00 35.78 171 SER A N 1
ATOM 1380 C CA . SER A 1 171 ? -19.471 -22.700 2.114 1.00 35.78 171 SER A CA 1
ATOM 1381 C C . SER A 1 171 ? -19.227 -22.884 0.611 1.00 35.78 171 SER A C 1
ATOM 1383 O O . SER A 1 171 ? -18.162 -22.576 0.084 1.00 35.78 171 SER A O 1
ATOM 1385 N N . SER A 1 172 ? -20.238 -23.402 -0.087 1.00 44.91 172 SER A N 1
ATOM 1386 C CA . SER A 1 172 ? -20.459 -23.095 -1.502 1.00 44.91 172 SER A CA 1
ATOM 1387 C C . SER A 1 172 ? -21.611 -22.097 -1.560 1.00 44.91 172 SER A C 1
ATOM 1389 O O . SER A 1 172 ? -22.775 -22.479 -1.657 1.00 44.91 172 SER A O 1
ATOM 1391 N N . SER A 1 173 ? -21.310 -20.810 -1.412 1.00 41.31 173 SER A N 1
ATOM 1392 C CA . SER A 1 173 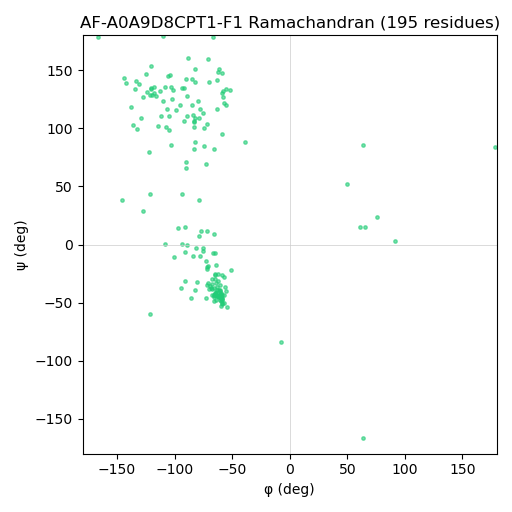? -22.317 -19.773 -1.619 1.00 41.31 173 SER A CA 1
ATOM 1393 C C . SER A 1 173 ? -21.706 -18.609 -2.382 1.00 41.31 173 SER A C 1
ATOM 1395 O O . SER A 1 173 ? -20.727 -17.993 -1.954 1.00 41.31 173 SER A O 1
ATOM 1397 N N . ASN A 1 174 ? -22.274 -18.386 -3.563 1.00 40.66 174 ASN A N 1
ATOM 1398 C CA . ASN A 1 174 ? -21.898 -17.402 -4.567 1.00 40.66 174 ASN A CA 1
ATOM 1399 C C . ASN A 1 174 ? -22.282 -15.987 -4.114 1.00 40.66 174 ASN A C 1
ATOM 1401 O O . ASN A 1 174 ? -23.184 -15.371 -4.676 1.00 40.66 174 ASN A O 1
ATOM 1405 N N . SER A 1 175 ? -21.613 -15.457 -3.093 1.00 37.41 175 SER A N 1
ATOM 1406 C CA . SER A 1 175 ? -21.790 -14.054 -2.720 1.00 37.41 175 SER A CA 1
ATOM 1407 C C . SER A 1 175 ? -20.900 -13.177 -3.598 1.00 37.41 175 SER A C 1
ATOM 1409 O O . SER A 1 175 ? -19.692 -13.065 -3.374 1.00 37.41 175 SER A O 1
ATOM 1411 N N . GLU A 1 176 ? -21.510 -12.555 -4.606 1.00 35.00 176 GLU A N 1
ATOM 1412 C CA . GLU A 1 176 ? -20.929 -11.468 -5.390 1.00 35.00 176 GLU A CA 1
ATOM 1413 C C . GLU A 1 176 ? -20.566 -10.295 -4.463 1.00 35.00 176 GLU A C 1
ATOM 1415 O O . GLU A 1 176 ? -21.384 -9.443 -4.121 1.00 35.00 176 GLU A O 1
ATOM 1420 N N . ALA A 1 177 ? -19.309 -10.243 -4.024 1.00 30.08 177 ALA A N 1
ATOM 1421 C CA . ALA A 1 177 ? -18.761 -9.057 -3.384 1.00 30.08 177 ALA A CA 1
ATOM 1422 C C . ALA A 1 177 ? -18.506 -7.998 -4.468 1.00 30.08 177 ALA A C 1
ATOM 1424 O O . ALA A 1 177 ? -17.502 -8.049 -5.178 1.00 30.08 177 ALA A O 1
ATOM 1425 N N . SER A 1 178 ? -19.417 -7.034 -4.600 1.00 30.17 178 SER A N 1
ATOM 1426 C CA . SER A 1 178 ? -19.205 -5.853 -5.440 1.00 30.17 178 SER A CA 1
ATOM 1427 C C . SER A 1 178 ? -18.175 -4.928 -4.781 1.00 30.17 178 SER A C 1
ATOM 1429 O O . SER A 1 178 ? -18.475 -4.230 -3.814 1.00 30.17 178 SER A O 1
ATOM 1431 N N . CYS A 1 179 ? -16.938 -4.929 -5.282 1.00 30.78 179 CYS A N 1
ATOM 1432 C CA . CYS A 1 179 ? -15.908 -3.965 -4.894 1.00 30.78 179 CYS A CA 1
ATOM 1433 C C . CYS A 1 179 ? -15.936 -2.762 -5.845 1.00 30.78 179 CYS A C 1
ATOM 1435 O O . CYS A 1 179 ? -15.470 -2.851 -6.979 1.00 30.78 179 CYS A O 1
ATOM 1437 N N . SER A 1 180 ? -16.441 -1.621 -5.380 1.00 32.88 180 SER A N 1
ATOM 1438 C CA . SER A 1 180 ? -16.357 -0.361 -6.127 1.00 32.88 180 SER A CA 1
ATOM 1439 C C . SER A 1 180 ? -15.011 0.315 -5.865 1.00 32.88 180 SER A C 1
ATOM 1441 O O . SER A 1 180 ? -14.753 0.790 -4.761 1.00 32.88 180 SER A O 1
ATOM 1443 N N . ILE A 1 181 ? -14.154 0.378 -6.885 1.00 34.75 181 ILE A N 1
ATOM 1444 C CA . ILE A 1 181 ? -12.932 1.192 -6.876 1.00 34.75 181 ILE A CA 1
ATOM 1445 C C . ILE A 1 181 ? -13.310 2.577 -7.406 1.00 34.75 181 ILE A C 1
ATOM 1447 O O . ILE A 1 181 ? -13.617 2.726 -8.586 1.00 34.75 181 ILE A O 1
ATOM 1451 N N . MET A 1 182 ? -13.308 3.595 -6.546 1.00 33.91 182 MET A N 1
ATOM 1452 C CA . MET A 1 182 ? -13.491 4.986 -6.971 1.00 33.91 182 MET A CA 1
ATOM 1453 C C . MET A 1 182 ? -12.130 5.674 -7.078 1.00 33.91 182 MET A C 1
ATOM 1455 O O . MET A 1 182 ? -11.430 5.842 -6.081 1.00 33.91 182 MET A O 1
ATOM 1459 N N . VAL A 1 183 ? -11.765 6.067 -8.299 1.00 30.78 183 VAL A N 1
ATOM 1460 C CA . VAL A 1 183 ? -10.579 6.883 -8.594 1.00 30.78 183 VAL A CA 1
ATOM 1461 C C . VAL A 1 183 ? -11.000 8.361 -8.579 1.00 30.78 183 VAL A C 1
ATOM 1463 O O . VAL A 1 183 ? -12.053 8.681 -9.135 1.00 30.78 183 VAL A O 1
ATOM 1466 N N . PRO A 1 184 ? -10.242 9.273 -7.941 1.00 30.67 184 PRO A N 1
ATOM 1467 C CA . PRO A 1 184 ? -10.568 10.695 -7.944 1.00 30.67 184 PRO A CA 1
ATOM 1468 C C . PRO A 1 184 ? -10.546 11.287 -9.370 1.00 30.67 184 PRO A C 1
ATOM 1470 O O . PRO A 1 184 ? -9.749 10.854 -10.204 1.00 30.67 184 PRO A O 1
ATOM 1473 N N . PRO A 1 185 ? -11.387 12.296 -9.656 1.00 30.98 185 PRO A N 1
ATOM 1474 C CA . PRO A 1 185 ? -11.726 12.739 -11.014 1.00 30.98 185 PRO A CA 1
ATOM 1475 C C . PRO A 1 185 ? -10.622 13.489 -11.782 1.00 30.98 185 PRO A C 1
ATOM 1477 O O . PRO A 1 185 ? -10.908 14.062 -12.827 1.00 30.98 185 PRO A O 1
ATOM 1480 N N . SER A 1 186 ? -9.368 13.513 -11.325 1.00 40.00 186 SER A N 1
ATOM 1481 C CA . SER A 1 186 ? -8.324 14.307 -11.989 1.00 40.00 186 SER A CA 1
ATOM 1482 C C . SER A 1 186 ? -7.556 13.586 -13.105 1.00 40.00 186 SER A C 1
ATOM 1484 O O . SER A 1 186 ? -6.671 14.199 -13.693 1.00 40.00 186 SER A O 1
ATOM 1486 N N . TRP A 1 187 ? -7.843 12.314 -13.414 1.00 34.38 187 TRP A N 1
ATOM 1487 C CA . TRP A 1 187 ? -7.126 11.559 -14.457 1.00 34.38 187 TRP A CA 1
ATOM 1488 C C . TRP A 1 187 ? -8.114 10.836 -15.389 1.00 34.38 187 TRP A C 1
ATOM 1490 O O . TRP A 1 187 ? -8.644 9.771 -15.072 1.00 34.38 187 TRP A O 1
ATOM 1500 N N . SER A 1 188 ? -8.368 11.440 -16.552 1.00 41.94 188 SER A N 1
ATOM 1501 C CA . SER A 1 188 ? -9.165 10.880 -17.648 1.00 41.94 188 SER A CA 1
ATOM 1502 C C . SER A 1 188 ? -8.532 9.611 -18.227 1.00 41.94 188 SER A C 1
ATOM 1504 O O . SER A 1 188 ? -7.452 9.676 -18.804 1.00 41.94 188 SER A O 1
ATOM 1506 N N . ALA A 1 189 ? -9.230 8.478 -18.111 1.00 31.78 189 ALA A N 1
ATOM 1507 C CA . ALA A 1 189 ? -9.364 7.432 -19.137 1.00 31.78 189 ALA A CA 1
ATOM 1508 C C . ALA A 1 189 ? -10.220 6.284 -18.576 1.00 31.78 189 ALA A C 1
ATOM 1510 O O . ALA A 1 189 ? -9.706 5.284 -18.059 1.00 31.78 189 ALA A O 1
ATOM 1511 N N . SER A 1 190 ? -11.540 6.446 -18.677 1.00 31.70 190 SER A N 1
ATOM 1512 C CA . SER A 1 190 ? -12.533 5.418 -18.373 1.00 31.70 190 SER A CA 1
ATOM 1513 C C . SER A 1 190 ? -12.289 4.164 -19.217 1.00 31.70 190 SER A C 1
ATOM 1515 O O . SER A 1 190 ? -12.333 4.201 -20.443 1.00 31.70 190 SER A O 1
ATOM 1517 N N . THR A 1 191 ? -12.076 3.023 -18.566 1.00 28.42 191 THR A N 1
ATOM 1518 C CA . THR A 1 191 ? -12.371 1.718 -19.167 1.00 28.42 191 THR A CA 1
ATOM 1519 C C . THR A 1 191 ? -13.060 0.886 -18.103 1.00 28.42 191 THR A C 1
ATOM 1521 O O . THR A 1 191 ? -12.437 0.411 -17.157 1.00 28.42 191 THR A O 1
ATOM 1524 N N . MET A 1 192 ? -14.376 0.784 -18.241 1.00 26.31 192 MET A N 1
ATOM 1525 C CA . MET A 1 192 ? -15.219 -0.106 -17.461 1.00 26.31 192 MET A CA 1
ATOM 1526 C C . MET A 1 192 ? -15.005 -1.518 -18.014 1.00 26.31 192 MET A C 1
ATOM 1528 O O . MET A 1 192 ? -15.341 -1.781 -19.165 1.00 26.31 192 MET A O 1
ATOM 1532 N N . VAL A 1 193 ? -14.401 -2.412 -17.232 1.00 26.89 193 VAL A N 1
ATOM 1533 C CA . VAL A 1 193 ? -14.317 -3.837 -17.575 1.00 26.89 193 VAL A CA 1
ATOM 1534 C C . VAL A 1 193 ? -15.318 -4.573 -16.698 1.00 26.89 193 VAL A C 1
ATOM 1536 O O . VAL A 1 193 ? -15.048 -4.859 -15.535 1.00 26.89 193 VAL A O 1
ATOM 1539 N N . THR A 1 194 ? -16.493 -4.863 -17.249 1.00 28.16 194 THR A N 1
ATOM 1540 C CA . THR A 1 194 ? -17.432 -5.828 -16.668 1.00 28.16 194 THR A CA 1
ATOM 1541 C C . THR A 1 194 ? -17.013 -7.228 -17.099 1.00 28.16 194 THR A C 1
ATOM 1543 O O . THR A 1 194 ? -17.203 -7.601 -18.256 1.00 28.16 194 THR A O 1
ATOM 1546 N N . ALA A 1 195 ? -16.443 -8.013 -16.188 1.00 25.73 195 ALA A N 1
ATOM 1547 C CA . ALA A 1 195 ? -16.285 -9.446 -16.397 1.00 25.73 195 ALA A CA 1
ATOM 1548 C C . ALA A 1 195 ? -17.606 -10.137 -16.023 1.00 25.73 195 ALA A C 1
ATOM 1550 O O . ALA A 1 195 ? -17.962 -10.186 -14.850 1.00 25.73 195 ALA A O 1
ATOM 1551 N N . ARG A 1 196 ? -18.341 -10.643 -17.022 1.00 28.77 196 ARG A N 1
ATOM 1552 C CA . ARG A 1 196 ? -19.396 -11.645 -16.816 1.00 28.77 196 ARG A CA 1
ATOM 1553 C C . ARG A 1 196 ? -18.774 -13.033 -16.918 1.00 28.77 196 ARG A C 1
ATOM 1555 O O . ARG A 1 196 ? -18.145 -13.319 -17.937 1.00 28.77 196 ARG A O 1
ATOM 1562 N N . ARG A 1 197 ? -19.010 -13.879 -15.920 1.00 35.88 197 ARG A N 1
ATOM 1563 C CA . ARG A 1 197 ? -19.307 -15.309 -16.077 1.00 35.88 197 ARG A CA 1
ATOM 1564 C C . ARG A 1 197 ? -19.903 -15.840 -14.788 1.00 35.88 197 ARG A C 1
ATOM 1566 O O . ARG A 1 197 ? -19.278 -15.593 -13.738 1.00 35.88 197 ARG A O 1
#

Radius of gyration: 21.14 Å; Cα contacts (8 Å, |Δi|>4): 232; chains: 1; bounding box: 56×47×47 Å

Mean predicted aligned error: 14.3 Å

Nearest PDB structures (foldseek):
  1zi6-assembly1_A  TM=8.271E-01  e=4.886E-05  Pseudomonas putida
  1zi9-assembly1_A  TM=7.863E-01  e=4.582E-05  Pseudomonas putida
  4u2g-assembly1_A  TM=7.849E-01  e=9.301E-05  Pseudomonas knackmussii
  1zix-assembly1_A  TM=8.224E-01  e=1.888E-04  Pseudomonas putida
  4u2e-assembly1_A  TM=8.092E-01  e=5.289E-04  Pseudomonas knackmussii

Foldseek 3Di:
DDDDPPDPPAFEFEAAAAPRQAVSLVCQLVVVHQEYEYEHYQDPDALVSLLSRHHYYAYEYECQRPRCHPVSLVVVCVSNVSSVHHYNYHYDPFHRPCLPPVDPRPDPVSNVVSVVVVVVVVVVRVVVVVVVVVVVVVVCPPDDDDDPDDPDDDDDDPDPPVVVVVVVVPPPDPDPPDDDDDDPPPDDDDDDDDDDD

Solvent-accessible surface area (backbone atoms only — not comparable to full-atom values): 12046 Å² total; per-residue (Å²): 136,83,81,57,87,89,50,95,81,77,40,75,28,70,12,56,35,62,64,39,15,44,52,18,48,52,39,16,62,71,66,71,16,47,19,30,39,28,31,46,39,56,74,90,69,52,41,73,57,53,49,58,42,71,69,43,60,37,39,40,28,22,62,64,23,91,81,34,21,68,67,59,48,50,53,44,41,51,39,32,42,75,30,76,41,82,64,47,71,46,79,35,100,41,41,62,57,20,74,37,90,90,44,94,43,39,34,68,72,58,31,52,51,51,50,52,52,53,53,50,51,50,52,54,52,52,53,52,57,49,52,52,49,52,61,51,52,73,70,49,86,86,63,96,69,92,66,83,78,78,79,78,88,81,73,88,71,100,59,87,74,54,63,68,57,54,61,73,72,62,78,83,71,90,75,83,77,84,79,83,84,83,75,75,91,87,68,94,76,92,74,90,81,82,85,86,132